Protein AF-A0A690I7R3-F1 (afdb_monomer)

Secondary structure (DSSP, 8-state):
-HHHHHHHHHHHHHHHHHHHHHHHHHHHHHHHHHHHHHHHHHHHHHHHHHHHHHHHHHHHHHHHHHHHHHHHHHHHHHHHHHHHHHHHHTGGGGHHHHHHHHHHHHHHHHHHHHHHHHHHHHHHHHHHHHHHHHHHHHHHHHHHHHHHHHHHHHHHHHHHHHHHHHHHHHHHHHHHHHH-

Nearest PDB structures (foldseek):
  8c5v-assembly1_I  TM=6.081E-01  e=3.638E-07  Escherichia coli
  8i4v-assembly1_A  TM=4.602E-01  e=5.564E-02  Saccharomyces cerevisiae S288C
  5xg2-assembly1_A  TM=4.060E-01  e=5.564E-02  Pyrococcus yayanosii CH1
  6r1j-assembly1_D-2  TM=4.525E-01  e=1.664E-01  Aeromonas hydrophila J-1
  7a0g-assembly1_FFF  TM=4.182E-01  e=9.621E-02  Serratia marcescens

InterPro domains:
  IPR004089 Methyl-accepting chemotaxis protein (MCP) signalling domain [PF00015] (44-179)
  IPR004089 Methyl-accepting chemotaxis protein (MCP) signalling domain [PS50111] (1-180)
  IPR004089 Methyl-accepting chemotaxis protein (MCP) signalling domain [SM00283] (1-180)
  IPR004090 Chemotaxis methyl-accepting receptor [PR00260] (1-20)
  IPR004090 Chemotaxis methyl-accepting receptor [PR00260] (68-95)
  IPR004090 Chemotaxis methyl-accepting receptor [PR00260] (97-126)

Radius of gyration: 38.63 Å; Cα contacts (8 Å, |Δi|>4): 115; chains: 1; bounding box: 80×17×112 Å

Mean predicted aligned error: 5.82 Å

Sequence (180 aa):
DFANALANESGKLQTAVQSLTTSSNSQAQSLEETAAALEEITSSMQNVSVKTSDVITQSEEIKNVTGIIGDIADQINLLALNAAIEAARAGEHGRGFAVVADEVRKLAERTQKSLSEIEANTNLLVQSINDMAESIKEQTAGITQINDSVAQIDQTTKDNVEIANESAIISSTVSDIANN

Foldseek 3Di:
DVLVVLLVVLVVLLVVLVVLLVVLVVVLVVLVVVVVVLVVVLVVLVVLLVVLVVLLVVLVVLVVVLVVVLVVLVVQLVVLVVQLVVLVVVPPVSVVSNVVSVVSNVVSVVSNVVSVVSNVVSVVSNVVSVVVNVVSVVVNVVSVVVVVVSVVSNVVSVVSNVVSVVSNVVSVVSNVVSVD

Solvent-accessible surface area (backbone atoms only — not comparable to full-atom values): 8966 Å² total; per-residue (Å²): 110,69,41,63,51,44,34,48,53,21,52,51,49,40,52,52,28,54,51,49,40,52,53,33,54,54,48,53,53,54,48,53,56,48,52,54,51,49,52,52,50,52,54,49,51,52,52,50,54,50,50,47,53,50,53,47,54,53,45,52,51,49,52,53,53,47,48,54,52,42,55,50,28,52,51,47,30,52,51,18,51,53,43,30,52,51,14,60,72,50,44,84,81,14,52,70,51,30,55,53,18,52,52,48,26,53,50,21,55,51,50,46,54,54,43,53,54,49,52,53,52,48,53,53,50,51,51,54,43,52,56,46,52,52,51,50,52,52,50,52,53,51,51,51,55,50,51,55,50,50,54,53,49,52,52,52,36,52,52,49,43,51,54,25,55,53,50,39,53,52,23,51,53,47,30,53,61,35,75,106

pLDDT: mean 95.04, std 2.48, range [79.81, 98.06]

Structure (mmCIF, N/CA/C/O backbone):
data_AF-A0A690I7R3-F1
#
_entry.id   AF-A0A690I7R3-F1
#
loop_
_atom_site.group_PDB
_atom_site.id
_atom_site.type_symbol
_atom_site.label_atom_id
_atom_site.label_alt_id
_atom_site.label_comp_id
_atom_site.label_asym_id
_atom_site.label_entity_id
_atom_site.label_seq_id
_atom_site.pdbx_PDB_ins_code
_atom_site.Cartn_x
_atom_site.Cartn_y
_atom_site.Cartn_z
_atom_site.occupancy
_atom_site.B_iso_or_equiv
_atom_site.auth_seq_id
_atom_site.auth_comp_id
_atom_site.auth_asym_id
_atom_site.auth_atom_id
_atom_site.pdbx_PDB_model_num
ATOM 1 N N . ASP A 1 1 ? -28.768 -3.393 64.088 1.00 81.25 1 ASP A N 1
ATOM 2 C CA . ASP A 1 1 ? -27.622 -3.973 63.354 1.00 81.25 1 ASP A CA 1
ATOM 3 C C . ASP A 1 1 ? -27.921 -4.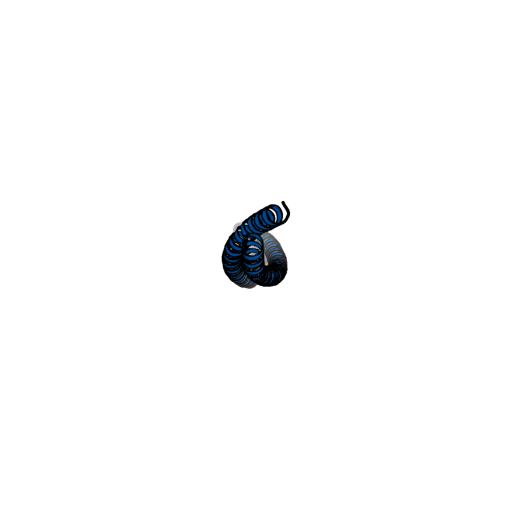296 61.898 1.00 81.25 1 ASP A C 1
ATOM 5 O O . ASP A 1 1 ? -27.255 -3.728 61.045 1.00 81.25 1 ASP A O 1
ATOM 9 N N . PHE A 1 2 ? -28.929 -5.117 61.582 1.00 88.94 2 PHE A N 1
ATOM 10 C CA . PHE A 1 2 ? -29.217 -5.511 60.190 1.00 88.94 2 PHE A CA 1
ATOM 11 C C . PHE A 1 2 ? -29.586 -4.339 59.257 1.00 88.94 2 PHE A C 1
ATOM 13 O O . PHE A 1 2 ? -29.015 -4.218 58.180 1.00 88.94 2 PHE A O 1
ATOM 20 N N . ALA A 1 3 ? -30.470 -3.436 59.698 1.00 89.31 3 ALA A N 1
ATOM 21 C CA . ALA A 1 3 ? -30.872 -2.243 58.944 1.00 89.31 3 ALA A CA 1
ATOM 22 C C . ALA A 1 3 ? -29.676 -1.337 58.577 1.00 89.31 3 ALA A C 1
ATOM 24 O O . ALA A 1 3 ? -29.452 -1.034 57.410 1.00 89.31 3 ALA A O 1
ATOM 25 N N . ASN A 1 4 ? -28.821 -1.008 59.552 1.00 89.62 4 ASN A N 1
ATOM 26 C CA . ASN A 1 4 ? -27.606 -0.221 59.308 1.00 89.62 4 ASN A CA 1
ATOM 27 C C . ASN A 1 4 ? -26.625 -0.915 58.348 1.00 89.62 4 ASN A C 1
ATOM 29 O O . ASN A 1 4 ? -25.971 -0.244 57.554 1.00 89.62 4 ASN A O 1
ATOM 33 N N . ALA A 1 5 ? -26.503 -2.246 58.413 1.00 91.94 5 ALA A N 1
ATOM 34 C CA . ALA A 1 5 ? -25.671 -2.995 57.472 1.00 91.94 5 ALA A CA 1
ATOM 35 C C . ALA A 1 5 ? -26.233 -2.916 56.043 1.00 91.94 5 ALA A C 1
ATOM 37 O O . ALA A 1 5 ? -25.476 -2.683 55.105 1.00 91.94 5 ALA A O 1
ATOM 38 N N . LEU A 1 6 ? -27.554 -3.036 55.891 1.00 92.31 6 LEU A N 1
ATOM 39 C CA . LEU A 1 6 ? -28.237 -2.964 54.601 1.00 92.31 6 LEU A CA 1
ATOM 40 C C . LEU A 1 6 ? -28.111 -1.573 53.955 1.00 92.31 6 LEU A C 1
ATOM 42 O O . LEU A 1 6 ? -27.761 -1.489 52.782 1.00 92.31 6 LEU A O 1
ATOM 46 N N . ALA A 1 7 ? -28.296 -0.500 54.734 1.00 90.31 7 ALA A N 1
ATOM 47 C CA . ALA A 1 7 ? -28.093 0.880 54.280 1.00 90.31 7 ALA A CA 1
ATOM 48 C C . ALA A 1 7 ? -26.632 1.168 53.874 1.00 90.31 7 ALA A C 1
ATOM 50 O O . ALA A 1 7 ? -26.362 1.933 52.947 1.00 90.31 7 ALA A O 1
ATOM 51 N N . ASN A 1 8 ? -25.661 0.552 54.558 1.00 92.81 8 ASN A N 1
ATOM 52 C CA . ASN A 1 8 ? -24.249 0.685 54.202 1.00 92.81 8 ASN A CA 1
ATOM 53 C C . ASN A 1 8 ? -23.933 -0.040 52.880 1.00 92.81 8 ASN A C 1
ATOM 55 O O . ASN A 1 8 ? -23.298 0.534 51.997 1.00 92.81 8 ASN A O 1
ATOM 59 N N . GLU A 1 9 ? -24.410 -1.277 52.706 1.00 93.88 9 GLU A N 1
ATOM 60 C CA . GLU A 1 9 ? -24.215 -2.025 51.457 1.00 93.88 9 GLU A CA 1
ATOM 61 C C . GLU A 1 9 ? -24.939 -1.380 50.262 1.00 93.88 9 GLU A C 1
ATOM 63 O O . GLU A 1 9 ? -24.364 -1.318 49.174 1.00 93.88 9 GLU A O 1
ATOM 68 N N . SER A 1 10 ? -26.137 -0.808 50.447 1.00 93.62 10 SER A N 1
ATOM 69 C CA . SER A 1 10 ? -26.797 -0.026 49.390 1.00 93.62 10 SER A CA 1
ATOM 70 C C . SER A 1 10 ? -25.990 1.225 49.027 1.00 93.62 10 SER A C 1
ATOM 72 O O . SER A 1 10 ? -25.758 1.486 47.846 1.00 93.62 10 SER A O 1
ATOM 74 N N . GLY A 1 11 ? -25.453 1.956 50.010 1.00 93.56 11 GLY A N 1
ATOM 75 C CA . GLY A 1 11 ? -24.570 3.102 49.760 1.00 93.56 11 GLY A CA 1
ATOM 76 C C . GLY A 1 11 ? -23.309 2.738 48.958 1.00 93.56 11 GLY A C 1
ATOM 77 O O . GLY A 1 11 ? -22.933 3.447 48.017 1.00 93.56 11 GLY A O 1
ATOM 78 N N . LYS A 1 12 ? -22.683 1.592 49.263 1.00 94.75 12 LYS A N 1
ATOM 79 C CA . LYS A 1 12 ? -21.559 1.059 48.472 1.00 94.75 12 LYS A CA 1
ATOM 80 C C . LYS A 1 12 ? -21.982 0.711 47.046 1.00 94.75 12 LYS A C 1
ATOM 82 O O . LYS A 1 12 ? -21.285 1.094 46.107 1.00 94.75 12 LYS A O 1
ATOM 87 N N . LEU A 1 13 ? -23.124 0.040 46.874 1.00 94.94 13 LEU A N 1
ATOM 88 C CA . LEU A 1 13 ? -23.665 -0.291 45.554 1.00 94.94 13 LEU A CA 1
ATOM 89 C C . LEU A 1 13 ? -23.964 0.973 44.739 1.00 94.94 13 LEU A C 1
ATOM 91 O O . LEU A 1 13 ? -23.612 1.036 43.568 1.00 94.94 13 LEU A O 1
ATOM 95 N N . GLN A 1 14 ? -24.538 2.007 45.356 1.00 93.81 14 GLN A N 1
ATOM 96 C CA . GLN A 1 14 ? -24.844 3.274 44.688 1.00 93.81 14 GLN A CA 1
ATOM 97 C C . GLN A 1 14 ? -23.569 3.983 44.211 1.00 93.81 14 GLN A C 1
ATOM 99 O O . GLN A 1 14 ? -23.524 4.503 43.098 1.00 93.81 14 GLN A O 1
ATOM 104 N N . THR A 1 15 ? -22.501 3.925 45.013 1.00 95.25 15 THR A N 1
ATOM 105 C CA . THR A 1 15 ? -21.178 4.430 44.618 1.00 95.25 15 THR A CA 1
ATOM 106 C C . THR A 1 15 ? -20.610 3.639 43.436 1.00 95.25 15 THR A C 1
ATOM 108 O O . THR A 1 15 ? -20.164 4.235 42.458 1.00 95.25 15 THR A O 1
ATOM 111 N N . ALA A 1 16 ? -20.662 2.303 43.492 1.00 95.44 16 ALA A N 1
ATOM 112 C CA . ALA A 1 16 ? -20.172 1.433 42.422 1.00 95.44 16 ALA A CA 1
ATOM 113 C C . ALA A 1 16 ? -20.934 1.649 41.104 1.00 95.44 16 ALA A C 1
ATOM 115 O O . ALA A 1 16 ? -20.322 1.729 40.041 1.00 95.44 16 ALA A O 1
ATOM 116 N N . VAL A 1 17 ? -22.255 1.815 41.182 1.00 96.38 17 VAL A N 1
ATOM 117 C CA . VAL A 1 17 ? -23.123 2.142 40.047 1.00 96.38 17 VAL A CA 1
ATOM 118 C C . VAL A 1 17 ? -22.767 3.501 39.449 1.00 96.38 17 VAL A C 1
ATOM 120 O O . VAL A 1 17 ? -22.592 3.602 38.239 1.00 96.38 17 VAL A O 1
ATOM 123 N N . GLN A 1 18 ? -22.572 4.532 40.275 1.00 94.75 18 GLN A N 1
ATOM 124 C CA . GLN A 1 18 ? -22.162 5.852 39.792 1.00 94.75 18 GLN A CA 1
ATOM 125 C C . GLN A 1 18 ? -20.809 5.800 39.066 1.00 94.75 18 GLN A C 1
ATOM 127 O O . GLN A 1 18 ? -20.629 6.448 38.029 1.00 94.75 18 GLN A O 1
ATOM 132 N N . SER A 1 19 ? -19.857 5.019 39.589 1.00 96.12 19 SER A N 1
ATOM 133 C CA . SER A 1 19 ? -18.581 4.767 38.917 1.00 96.12 19 SER A CA 1
ATOM 134 C C . SER A 1 19 ? -18.779 4.043 37.585 1.00 96.12 19 SER A C 1
ATOM 136 O O . SER A 1 19 ? -18.228 4.495 36.586 1.00 96.12 19 SER A O 1
ATOM 138 N N . LEU A 1 20 ? -19.605 2.991 37.538 1.00 96.12 20 LEU A N 1
ATOM 139 C CA . LEU A 1 20 ? -19.895 2.243 36.310 1.00 96.12 20 LEU A CA 1
ATOM 140 C C . LEU A 1 20 ? -20.542 3.124 35.234 1.00 96.12 20 LEU A C 1
ATOM 142 O O . LEU A 1 20 ? -20.100 3.091 34.087 1.00 96.12 20 LEU A O 1
ATOM 146 N N . THR A 1 21 ? -21.529 3.952 35.588 1.00 95.00 21 THR A N 1
ATOM 147 C CA . THR A 1 21 ? -22.163 4.900 34.657 1.00 95.00 21 THR A CA 1
ATOM 148 C C . THR A 1 21 ? -21.153 5.913 34.128 1.00 95.00 21 THR A C 1
ATOM 150 O O . THR A 1 21 ? -21.104 6.173 32.928 1.00 95.00 21 THR A O 1
ATOM 153 N N . THR A 1 22 ? -20.304 6.460 35.004 1.00 96.25 22 THR A N 1
ATOM 154 C CA . THR A 1 22 ? -19.265 7.419 34.598 1.00 96.25 22 THR A CA 1
ATOM 155 C C . THR A 1 22 ? -18.268 6.770 33.637 1.00 96.25 22 THR A C 1
ATOM 157 O O . THR A 1 22 ? -17.997 7.322 32.575 1.00 96.25 22 THR A O 1
ATOM 160 N N . SER A 1 23 ? -17.771 5.573 33.966 1.00 96.38 23 SER A N 1
ATOM 161 C CA . SER A 1 23 ? -16.855 4.818 33.107 1.00 96.38 23 SER A CA 1
ATOM 162 C C . SER A 1 23 ? -17.488 4.425 31.773 1.00 96.38 23 SER A C 1
ATOM 164 O O . SER A 1 23 ? -16.825 4.541 30.748 1.00 96.38 23 SER A O 1
ATOM 166 N N . SER A 1 24 ? -18.759 4.018 31.764 1.00 96.56 24 SER A N 1
ATOM 167 C CA . SER A 1 24 ? -19.479 3.650 30.537 1.00 96.56 24 SER A CA 1
ATOM 168 C C . SER A 1 24 ? -19.685 4.859 29.623 1.00 96.56 24 SER A C 1
ATOM 170 O O . SER A 1 24 ? -19.461 4.762 28.423 1.00 96.56 24 SER A O 1
ATOM 172 N N . ASN A 1 25 ? -20.009 6.029 30.181 1.00 94.31 25 ASN A N 1
ATOM 173 C CA . ASN A 1 25 ? -20.112 7.266 29.402 1.00 94.31 25 ASN A CA 1
ATOM 174 C C . ASN A 1 25 ? -18.762 7.683 28.799 1.00 94.31 25 ASN A C 1
ATOM 176 O O . ASN A 1 25 ? -18.700 8.062 27.632 1.00 94.31 25 ASN A O 1
ATOM 180 N N . SER A 1 26 ? -17.668 7.584 29.563 1.00 96.31 26 SER A N 1
ATOM 181 C CA . SER A 1 26 ? -16.324 7.829 29.022 1.00 96.31 26 SER A CA 1
ATOM 182 C C . SER A 1 26 ? -15.943 6.813 27.943 1.00 96.31 26 SER A C 1
ATOM 184 O O . SER A 1 26 ? -15.334 7.184 26.944 1.00 96.31 26 SER A O 1
ATOM 186 N N . GLN A 1 27 ? -16.326 5.545 28.112 1.00 96.00 27 GLN A N 1
ATOM 187 C CA . GLN A 1 27 ? -16.102 4.504 27.111 1.00 96.00 27 GLN A CA 1
ATOM 188 C C . GLN A 1 27 ? -16.861 4.795 25.812 1.00 96.00 27 GLN A C 1
ATOM 190 O O . GLN A 1 27 ? -16.267 4.681 24.744 1.00 96.00 27 GLN A O 1
ATOM 195 N N . ALA A 1 28 ? -18.125 5.224 25.894 1.00 95.19 28 ALA A N 1
ATOM 196 C CA . ALA A 1 28 ? -18.917 5.619 24.729 1.00 95.19 28 ALA A CA 1
ATOM 197 C C . ALA A 1 28 ? -18.233 6.743 23.934 1.00 95.19 28 ALA A C 1
ATOM 199 O O . ALA A 1 28 ? -18.092 6.638 22.719 1.00 95.19 28 ALA A O 1
ATOM 200 N N . GLN A 1 29 ? -17.707 7.762 24.623 1.00 95.88 29 GLN A N 1
ATOM 201 C CA . GLN A 1 29 ? -16.946 8.832 23.973 1.00 95.88 29 GLN A CA 1
ATOM 202 C C . GLN A 1 29 ? -15.697 8.293 23.249 1.00 95.88 29 GLN A C 1
ATOM 204 O O . GLN A 1 29 ? -15.444 8.644 22.099 1.00 95.88 29 GLN A O 1
ATOM 209 N N . SER A 1 30 ? -14.920 7.412 23.889 1.00 96.44 30 SER A N 1
ATOM 210 C CA . SER A 1 30 ? -13.742 6.808 23.248 1.00 96.44 30 SER A CA 1
ATOM 211 C C . SER A 1 30 ? -14.100 5.941 22.035 1.00 96.44 30 SER A C 1
ATOM 213 O O . SER A 1 30 ? -13.308 5.852 21.094 1.00 96.44 30 SER A O 1
ATOM 215 N N . LEU A 1 31 ? -15.275 5.304 22.027 1.00 96.25 31 LEU A N 1
ATOM 216 C CA . LEU A 1 31 ? -15.760 4.545 20.872 1.00 96.25 31 LEU A CA 1
ATOM 217 C C . LEU A 1 31 ? -16.123 5.457 19.701 1.00 96.25 31 LEU A C 1
ATOM 219 O O . LEU A 1 31 ? -15.754 5.136 18.575 1.00 96.25 31 LEU A O 1
ATOM 223 N N . GLU A 1 32 ? -16.772 6.598 19.949 1.00 93.69 32 GLU A N 1
ATOM 224 C CA . GLU A 1 32 ? -17.053 7.596 18.907 1.00 93.69 32 GLU A CA 1
ATOM 225 C C . GLU A 1 32 ? -15.758 8.122 18.269 1.00 93.69 32 GLU A C 1
ATOM 227 O O . GLU A 1 32 ? -15.638 8.168 17.043 1.00 93.69 32 GLU A O 1
ATOM 232 N N . GLU A 1 33 ? -14.752 8.443 19.089 1.00 95.88 33 GLU A N 1
ATOM 233 C CA . GLU A 1 33 ? -13.428 8.863 18.613 1.00 95.88 33 GLU A CA 1
ATOM 234 C C . GLU A 1 33 ? -12.743 7.759 17.787 1.00 95.88 33 GLU A C 1
ATOM 236 O O . GLU A 1 33 ? -12.158 8.026 16.735 1.00 95.88 33 GLU A O 1
ATOM 241 N N . THR A 1 34 ? -12.855 6.502 18.228 1.00 95.25 34 THR A N 1
ATOM 242 C CA . THR A 1 34 ? -12.299 5.346 17.510 1.00 95.25 34 THR A CA 1
ATOM 243 C C . THR A 1 34 ? -12.998 5.133 16.167 1.00 95.25 34 THR A C 1
ATOM 245 O O . THR A 1 34 ? -12.327 4.897 15.164 1.00 95.25 34 THR A O 1
ATOM 248 N N . ALA A 1 35 ? -14.327 5.244 16.119 1.00 92.44 35 ALA A N 1
ATOM 249 C CA . ALA A 1 35 ? -15.100 5.104 14.889 1.00 92.44 35 ALA A CA 1
ATOM 250 C C . ALA A 1 35 ? -14.705 6.168 13.852 1.00 92.44 35 ALA A C 1
ATOM 252 O O . ALA A 1 35 ? -14.428 5.828 12.702 1.00 92.44 35 ALA A O 1
ATOM 253 N N . ALA A 1 36 ? -14.571 7.430 14.273 1.00 94.56 36 ALA A N 1
ATOM 254 C CA . ALA A 1 36 ? -14.117 8.512 13.400 1.00 94.56 36 ALA A CA 1
ATOM 255 C C . ALA A 1 36 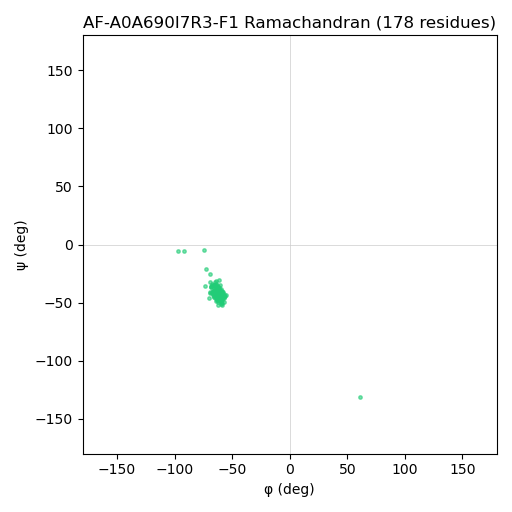? -12.705 8.256 12.840 1.00 94.56 36 ALA A C 1
ATOM 257 O O . ALA A 1 36 ? -12.461 8.432 11.645 1.00 94.56 36 ALA A O 1
ATOM 258 N N . ALA A 1 37 ? -11.780 7.777 13.680 1.00 95.81 37 ALA A N 1
ATOM 259 C CA . ALA A 1 37 ? -10.434 7.418 13.236 1.00 95.81 37 ALA A CA 1
ATOM 260 C C . ALA A 1 37 ? -10.447 6.261 12.217 1.00 95.81 37 ALA A C 1
ATOM 262 O O . ALA A 1 37 ? -9.680 6.274 11.254 1.00 95.81 37 ALA A O 1
ATOM 263 N N . LEU A 1 38 ? -11.325 5.268 12.386 1.00 95.19 38 LEU A N 1
ATOM 264 C CA . LEU A 1 38 ? -11.454 4.152 11.442 1.00 95.19 38 LEU A CA 1
ATOM 265 C C . LEU A 1 38 ? -12.016 4.588 10.088 1.00 95.19 38 LEU A C 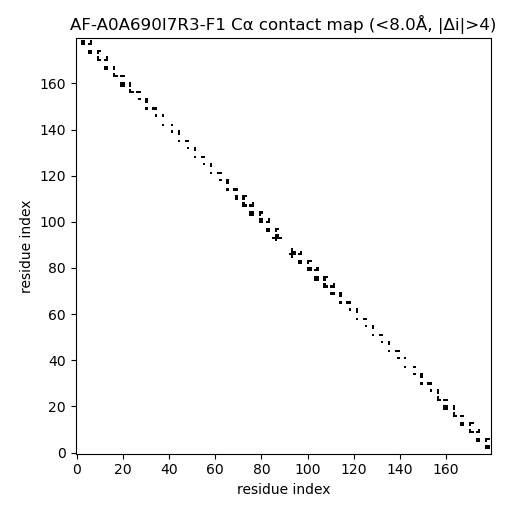1
ATOM 267 O O . LEU A 1 38 ? -11.563 4.082 9.057 1.00 95.19 38 LEU A O 1
ATOM 271 N N . GLU A 1 39 ? -12.956 5.532 10.059 1.00 93.00 39 GLU A N 1
ATOM 272 C CA . GLU A 1 39 ? -13.446 6.119 8.806 1.00 93.00 39 GLU A CA 1
ATOM 273 C C . GLU A 1 39 ? -12.321 6.840 8.049 1.00 93.00 39 GLU A C 1
ATOM 275 O O . GLU A 1 39 ? -12.150 6.638 6.841 1.00 93.00 39 GLU A O 1
ATOM 280 N N . GLU A 1 40 ? -11.495 7.618 8.757 1.00 96.19 40 GLU A N 1
ATOM 281 C CA . GLU A 1 40 ? -10.340 8.300 8.166 1.00 96.19 40 GLU A CA 1
ATOM 282 C C . GLU A 1 40 ? -9.316 7.300 7.609 1.00 96.19 40 GLU A C 1
ATOM 284 O O . GLU A 1 40 ? -8.863 7.437 6.467 1.00 96.19 40 GLU A O 1
ATOM 289 N N . ILE A 1 41 ? -8.993 6.249 8.370 1.00 95.44 41 ILE A N 1
ATOM 290 C CA . ILE A 1 41 ? -8.076 5.195 7.922 1.00 95.44 41 ILE A CA 1
ATOM 291 C C . ILE A 1 41 ? -8.644 4.477 6.693 1.00 95.44 41 ILE A C 1
ATOM 293 O O . ILE A 1 41 ? -7.906 4.245 5.737 1.00 95.44 41 ILE A O 1
ATOM 297 N N . THR A 1 42 ? -9.941 4.166 6.674 1.00 93.25 42 THR A N 1
ATOM 298 C CA . THR A 1 42 ? -10.597 3.513 5.529 1.00 93.25 42 THR A CA 1
ATOM 299 C C . THR A 1 42 ? -10.467 4.362 4.264 1.00 93.25 42 THR A C 1
ATOM 301 O O . THR A 1 42 ? -10.055 3.865 3.213 1.00 93.25 42 THR A O 1
ATOM 304 N N . SER A 1 43 ? -10.740 5.664 4.372 1.00 95.31 43 SER A N 1
ATOM 305 C CA . SER A 1 43 ? -10.568 6.619 3.272 1.00 95.31 43 SER A CA 1
ATOM 306 C C . SER A 1 43 ? -9.108 6.712 2.814 1.00 95.31 43 SER A C 1
ATOM 308 O O . SER A 1 43 ? -8.811 6.718 1.615 1.00 95.31 43 SER A O 1
ATOM 310 N N . SER A 1 44 ? -8.165 6.731 3.758 1.00 96.19 44 SER A N 1
ATOM 311 C CA . SER A 1 44 ? -6.732 6.722 3.461 1.00 96.19 44 SER A CA 1
ATOM 312 C C . SER A 1 44 ? -6.324 5.458 2.698 1.00 96.19 44 SER A C 1
ATOM 314 O O . SER A 1 44 ? -5.681 5.557 1.653 1.00 96.19 44 SER A O 1
ATOM 316 N N . MET A 1 45 ? -6.777 4.278 3.130 1.00 95.06 45 MET A N 1
ATOM 317 C CA . MET A 1 45 ? -6.490 3.003 2.460 1.00 95.06 45 MET A CA 1
ATOM 318 C C . MET A 1 45 ? -7.036 2.954 1.036 1.00 95.06 45 MET A C 1
ATOM 320 O O . MET A 1 45 ? -6.333 2.519 0.123 1.00 95.06 45 MET A O 1
ATOM 324 N N . GLN A 1 46 ? -8.246 3.470 0.811 1.00 92.69 46 GLN A N 1
ATOM 325 C CA . GLN A 1 46 ? -8.801 3.586 -0.535 1.00 92.69 46 GLN A CA 1
ATOM 326 C C . GLN A 1 46 ? -7.939 4.496 -1.424 1.00 92.69 46 GLN A C 1
ATOM 328 O O . GLN A 1 46 ? -7.652 4.150 -2.571 1.00 92.69 46 GLN A O 1
ATOM 333 N N . ASN A 1 47 ? -7.478 5.635 -0.900 1.00 95.81 47 ASN A N 1
ATOM 334 C CA . ASN A 1 47 ? -6.592 6.537 -1.637 1.00 95.81 47 ASN A CA 1
ATOM 335 C C . ASN A 1 47 ? -5.245 5.888 -1.973 1.00 95.81 47 ASN A C 1
ATOM 337 O O . ASN A 1 47 ? -4.751 6.049 -3.090 1.00 95.81 47 ASN A O 1
ATOM 341 N N . VAL A 1 48 ? -4.649 5.148 -1.032 1.00 95.25 48 VAL A N 1
ATOM 342 C CA . VAL A 1 48 ? -3.411 4.404 -1.298 1.00 95.25 48 VAL A CA 1
ATOM 343 C C . VAL A 1 48 ? -3.665 3.351 -2.375 1.00 95.25 48 VAL A C 1
ATOM 345 O O . VAL A 1 48 ? -2.899 3.291 -3.328 1.00 95.25 48 VAL A O 1
ATOM 348 N N . SER A 1 49 ? -4.772 2.605 -2.308 1.00 94.69 49 SER A N 1
ATOM 349 C CA . SER A 1 49 ? -5.131 1.609 -3.327 1.00 94.69 49 SER A CA 1
ATOM 350 C C . SER A 1 49 ? -5.231 2.206 -4.734 1.00 94.69 49 SER A C 1
ATOM 352 O O . SER A 1 49 ? -4.756 1.592 -5.689 1.00 94.69 49 SER A O 1
ATOM 354 N N . VAL A 1 50 ? -5.836 3.391 -4.877 1.00 95.50 50 VAL A N 1
ATOM 355 C CA . VAL A 1 50 ? -5.915 4.092 -6.169 1.00 95.50 50 VAL A CA 1
ATOM 356 C C . VAL A 1 50 ? -4.517 4.475 -6.651 1.00 95.50 50 VAL A C 1
ATOM 358 O O . VAL A 1 50 ? -4.147 4.142 -7.774 1.00 95.50 50 VAL A O 1
ATOM 361 N N . LYS A 1 51 ? -3.696 5.081 -5.786 1.00 95.50 51 LYS A N 1
ATOM 362 C CA . LYS A 1 51 ? -2.321 5.460 -6.140 1.00 95.50 51 LYS A CA 1
ATOM 363 C C . LYS A 1 51 ? -1.463 4.261 -6.533 1.00 95.50 51 LYS A C 1
ATOM 365 O O . LYS A 1 51 ? -0.686 4.354 -7.473 1.00 95.50 51 LYS A O 1
ATOM 370 N N . THR A 1 52 ? -1.607 3.134 -5.846 1.00 94.94 52 THR A N 1
ATOM 371 C CA . THR A 1 52 ? -0.946 1.871 -6.193 1.00 94.94 52 THR A CA 1
ATOM 372 C C . THR A 1 52 ? -1.298 1.460 -7.627 1.00 94.94 52 THR A C 1
ATOM 374 O O . THR A 1 52 ? -0.399 1.156 -8.407 1.00 94.94 52 THR A O 1
ATOM 377 N N . SER A 1 53 ? -2.574 1.543 -8.017 1.00 93.44 53 SER A N 1
ATOM 378 C CA . SER A 1 53 ? -3.016 1.277 -9.395 1.00 93.44 53 SER A CA 1
ATOM 379 C C . SER A 1 53 ? -2.440 2.270 -10.415 1.00 93.44 53 SER A C 1
ATOM 381 O O . SER A 1 53 ? -2.040 1.870 -11.513 1.00 93.44 53 SER A O 1
ATOM 383 N N . ASP A 1 54 ? -2.365 3.554 -10.064 1.00 95.94 54 ASP A N 1
ATOM 384 C CA . ASP A 1 54 ? -1.787 4.583 -10.937 1.00 95.94 54 ASP A CA 1
ATOM 385 C C . ASP A 1 54 ? -0.301 4.307 -11.208 1.00 95.94 54 ASP A C 1
ATOM 387 O O . ASP A 1 54 ? 0.150 4.385 -12.351 1.00 95.94 54 ASP A O 1
ATOM 391 N N . VAL A 1 55 ? 0.464 3.913 -10.182 1.00 95.38 55 VAL A N 1
ATOM 392 C CA . VAL A 1 55 ? 1.895 3.610 -10.343 1.00 95.38 55 VAL A CA 1
ATOM 393 C C . VAL A 1 55 ? 2.114 2.336 -11.171 1.00 95.38 55 VAL A C 1
ATOM 395 O O . VAL A 1 55 ? 3.086 2.280 -11.926 1.00 95.38 55 VAL A O 1
ATOM 398 N N . ILE A 1 56 ? 1.219 1.339 -11.110 1.00 93.56 56 ILE A N 1
ATOM 399 C CA . ILE A 1 56 ? 1.264 0.181 -12.028 1.00 93.56 56 ILE A CA 1
ATOM 400 C C . ILE A 1 56 ? 1.138 0.662 -13.475 1.00 93.56 56 ILE A C 1
ATOM 402 O O . ILE A 1 56 ? 2.001 0.359 -14.297 1.00 93.56 56 ILE A O 1
ATOM 406 N N . THR A 1 57 ? 0.120 1.476 -13.760 1.00 95.25 57 THR A N 1
ATOM 407 C CA . THR A 1 57 ? -0.120 2.026 -15.104 1.00 95.25 57 THR A CA 1
ATOM 408 C C . THR A 1 57 ? 1.087 2.833 -15.591 1.00 95.25 57 THR A C 1
ATOM 410 O O . THR A 1 57 ? 1.583 2.633 -16.697 1.00 95.25 57 THR A O 1
ATOM 413 N N . GLN A 1 58 ? 1.639 3.691 -14.732 1.00 96.06 58 GLN A N 1
ATOM 414 C CA . GLN A 1 58 ? 2.815 4.495 -15.058 1.00 96.06 58 GLN A CA 1
ATOM 415 C C . GLN A 1 58 ? 4.072 3.637 -15.288 1.00 96.06 58 GLN A C 1
ATOM 417 O O . GLN A 1 58 ? 4.922 3.971 -16.114 1.00 96.06 58 GLN A O 1
ATOM 422 N N . SER A 1 59 ? 4.194 2.506 -14.592 1.00 96.00 59 SER A N 1
ATOM 423 C CA . SER A 1 59 ? 5.290 1.553 -14.799 1.00 96.00 59 SER A CA 1
ATOM 424 C C . SER A 1 59 ? 5.188 0.855 -16.159 1.00 96.00 59 SER A C 1
ATOM 426 O O . SER A 1 59 ? 6.209 0.640 -16.817 1.00 96.00 59 SER A O 1
ATOM 428 N N . GLU A 1 60 ? 3.973 0.548 -16.619 1.00 94.56 60 GLU A N 1
ATOM 429 C CA . GLU A 1 60 ? 3.732 0.024 -17.969 1.00 94.56 60 GLU A CA 1
ATOM 430 C C . GLU A 1 60 ? 4.079 1.055 -19.051 1.00 94.56 60 GLU A C 1
ATOM 432 O O . GLU A 1 60 ? 4.720 0.713 -20.047 1.00 94.56 60 GLU A O 1
ATOM 437 N N . GLU A 1 61 ? 3.739 2.329 -18.837 1.00 96.69 61 GLU A N 1
ATOM 438 C CA . GLU A 1 61 ? 4.132 3.414 -19.741 1.00 96.69 61 GLU A CA 1
ATOM 439 C C . GLU A 1 61 ? 5.655 3.555 -19.837 1.00 96.69 61 GLU A C 1
ATOM 441 O O . GLU A 1 61 ? 6.195 3.662 -20.942 1.00 96.69 61 GLU A O 1
ATOM 446 N N . ILE A 1 62 ? 6.366 3.490 -18.703 1.00 96.44 62 ILE A N 1
ATOM 447 C CA . ILE A 1 62 ? 7.836 3.493 -18.681 1.00 96.44 62 ILE A CA 1
ATOM 448 C C . ILE A 1 62 ? 8.375 2.331 -19.514 1.00 96.44 62 ILE A C 1
ATOM 450 O O . ILE A 1 62 ? 9.261 2.549 -20.339 1.00 96.44 62 ILE A O 1
ATOM 454 N N . LYS A 1 63 ? 7.820 1.124 -19.353 1.00 95.50 63 LYS A N 1
ATOM 455 C CA . LYS A 1 63 ? 8.235 -0.059 -20.118 1.00 95.50 63 LYS A CA 1
ATOM 456 C C . LYS A 1 63 ? 8.028 0.115 -21.626 1.00 95.50 63 LYS A C 1
ATOM 458 O O . LYS A 1 63 ? 8.867 -0.305 -22.419 1.00 95.50 63 LYS A O 1
ATOM 463 N N . ASN A 1 64 ? 6.933 0.750 -22.036 1.00 96.69 64 ASN A N 1
ATOM 464 C CA . ASN A 1 64 ? 6.689 1.050 -23.444 1.00 96.69 64 ASN A CA 1
ATOM 465 C C . ASN A 1 64 ? 7.716 2.057 -23.993 1.00 96.69 64 ASN A C 1
ATOM 467 O O . ASN A 1 64 ? 8.287 1.852 -25.064 1.00 96.69 64 ASN A O 1
ATOM 471 N N . VAL A 1 65 ? 8.002 3.123 -23.239 1.00 97.44 65 VAL A N 1
ATOM 472 C CA . VAL A 1 65 ? 9.001 4.130 -23.626 1.00 97.44 65 VAL A CA 1
ATOM 473 C C . VAL A 1 65 ? 10.398 3.518 -23.715 1.00 97.44 65 VAL A C 1
ATOM 475 O O . VAL A 1 65 ? 11.100 3.753 -24.697 1.00 97.44 65 VAL A O 1
ATOM 478 N N . THR A 1 66 ? 10.814 2.714 -22.734 1.00 96.75 66 THR A N 1
ATOM 479 C CA . THR A 1 66 ? 12.127 2.055 -22.768 1.00 96.75 66 THR A CA 1
ATOM 480 C C . THR A 1 66 ? 12.236 1.059 -23.917 1.00 96.75 66 THR A C 1
ATOM 482 O O . THR A 1 66 ? 13.299 0.989 -24.530 1.00 96.75 66 THR A O 1
ATOM 485 N N . GLY A 1 67 ? 11.145 0.369 -24.270 1.00 97.00 67 GLY A N 1
ATOM 486 C CA . GLY A 1 67 ? 11.064 -0.473 -25.466 1.00 97.00 67 GLY A CA 1
ATOM 487 C C . GLY A 1 67 ? 11.338 0.309 -26.753 1.00 97.00 67 GLY A C 1
ATOM 488 O O . GLY A 1 67 ? 12.231 -0.052 -27.513 1.00 97.00 67 GLY A O 1
ATOM 489 N N . ILE A 1 68 ? 10.660 1.447 -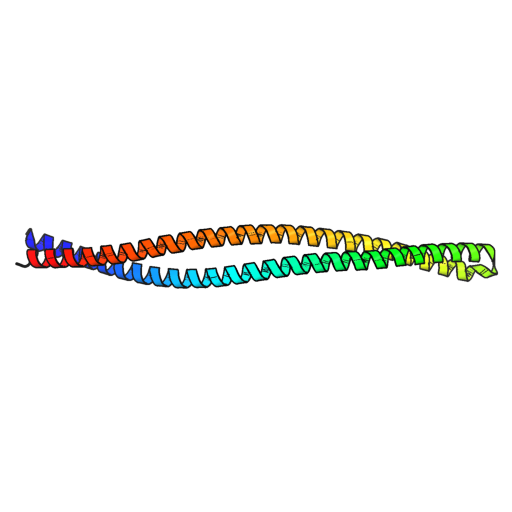26.945 1.00 98.00 68 ILE A N 1
ATOM 490 C CA . ILE A 1 68 ? 10.870 2.324 -28.111 1.00 98.00 68 ILE A CA 1
ATOM 491 C C . ILE A 1 68 ? 12.320 2.826 -28.181 1.00 98.00 68 ILE A C 1
ATOM 493 O O . ILE A 1 68 ? 12.922 2.853 -29.255 1.00 98.00 68 ILE A O 1
ATOM 497 N N . ILE A 1 69 ? 12.909 3.232 -27.050 1.00 97.81 69 ILE A N 1
ATOM 498 C CA . ILE A 1 69 ? 14.313 3.679 -27.022 1.00 97.81 69 ILE A CA 1
ATOM 499 C C . ILE A 1 69 ? 15.255 2.506 -27.339 1.00 97.81 69 ILE A C 1
ATOM 501 O O . ILE A 1 69 ? 16.269 2.713 -28.006 1.00 97.81 69 ILE A O 1
ATOM 505 N N . GLY A 1 70 ? 14.913 1.287 -26.913 1.00 97.88 70 GLY A N 1
ATOM 506 C CA . GLY A 1 70 ? 15.632 0.059 -27.256 1.00 97.88 70 GLY A CA 1
ATOM 507 C C . GLY A 1 70 ? 15.682 -0.167 -28.763 1.00 97.88 70 GLY A C 1
ATOM 508 O O . GLY A 1 70 ? 16.773 -0.260 -29.326 1.00 97.88 70 GLY A O 1
ATOM 509 N N . ASP A 1 71 ? 14.524 -0.116 -29.423 1.00 98.00 71 ASP A N 1
ATOM 510 C CA . ASP A 1 71 ? 14.416 -0.245 -30.880 1.00 98.00 71 ASP A CA 1
ATOM 511 C C . ASP A 1 71 ? 15.243 0.828 -31.612 1.00 98.00 71 ASP A C 1
ATOM 513 O O . ASP A 1 71 ? 15.923 0.547 -32.602 1.00 98.00 71 ASP A O 1
ATOM 517 N N . ILE A 1 72 ? 15.231 2.070 -31.112 1.00 97.94 72 ILE A N 1
ATOM 518 C CA . ILE A 1 72 ? 16.046 3.166 -31.659 1.00 97.94 72 ILE A CA 1
ATOM 519 C C . ILE A 1 72 ? 17.540 2.876 -31.474 1.00 97.94 72 ILE A C 1
ATOM 521 O O . ILE A 1 72 ? 18.325 3.080 -32.401 1.00 97.94 72 ILE A O 1
ATOM 525 N N . ALA A 1 73 ? 17.956 2.403 -30.298 1.00 98.00 73 ALA A N 1
ATOM 526 C CA . ALA A 1 73 ? 19.350 2.069 -30.032 1.00 98.00 73 ALA A CA 1
ATOM 527 C C . ALA A 1 73 ? 19.834 0.932 -30.947 1.00 98.00 73 ALA A C 1
ATOM 529 O O . ALA A 1 73 ? 20.941 1.015 -31.478 1.00 98.00 73 ALA A O 1
ATOM 530 N N . ASP A 1 74 ? 19.005 -0.082 -31.199 1.00 97.69 74 ASP A N 1
ATOM 531 C CA . ASP A 1 74 ? 19.294 -1.149 -32.163 1.00 97.69 74 ASP A CA 1
ATOM 532 C C . ASP A 1 74 ? 19.423 -0.625 -33.598 1.00 97.69 74 ASP A C 1
ATOM 534 O O . ASP A 1 74 ? 20.368 -0.977 -34.311 1.00 97.69 74 ASP A O 1
ATOM 538 N N . GLN A 1 75 ? 18.537 0.279 -34.023 1.00 98.06 75 GLN A N 1
ATOM 539 C CA . GLN A 1 75 ? 18.647 0.925 -35.334 1.00 98.06 75 GLN A CA 1
ATOM 540 C C . GLN A 1 75 ? 19.936 1.745 -35.463 1.00 98.06 75 GLN A C 1
ATOM 542 O O . GLN A 1 75 ? 20.621 1.652 -36.483 1.00 98.06 75 GLN A O 1
ATOM 547 N N . ILE A 1 76 ? 20.302 2.515 -34.434 1.00 97.62 76 ILE A N 1
ATOM 548 C CA . ILE A 1 76 ? 21.557 3.279 -34.403 1.00 97.62 76 ILE A CA 1
ATOM 549 C C . ILE A 1 76 ? 22.758 2.330 -34.481 1.00 97.62 76 ILE A C 1
ATOM 551 O O . ILE A 1 76 ? 23.694 2.598 -35.236 1.00 97.62 76 ILE A O 1
ATOM 555 N N . ASN A 1 77 ? 22.723 1.209 -33.758 1.00 96.50 77 ASN A N 1
ATOM 556 C CA . ASN A 1 77 ? 23.775 0.196 -33.785 1.00 96.50 77 ASN A CA 1
ATOM 557 C C . ASN A 1 77 ? 23.962 -0.393 -35.197 1.00 96.50 77 ASN A C 1
ATOM 559 O O . ASN A 1 77 ? 25.084 -0.471 -35.704 1.00 96.50 77 ASN A O 1
ATOM 563 N N . LEU A 1 78 ? 22.863 -0.734 -35.880 1.00 96.94 78 LEU A N 1
ATOM 564 C CA . LEU A 1 78 ? 22.890 -1.231 -37.260 1.00 96.94 78 LEU A CA 1
ATOM 565 C C . LEU A 1 78 ? 23.381 -0.175 -38.261 1.00 96.94 78 LEU A C 1
ATOM 567 O O . LEU A 1 78 ? 24.166 -0.486 -39.160 1.00 96.94 78 LEU A O 1
ATOM 571 N N . LEU A 1 79 ? 22.959 1.083 -38.109 1.00 97.06 79 LEU A N 1
ATOM 572 C CA . LEU A 1 79 ? 23.432 2.191 -38.944 1.00 97.06 79 LEU A CA 1
ATOM 573 C C . LEU A 1 79 ? 24.935 2.431 -38.764 1.00 97.06 79 LEU A C 1
ATOM 575 O O . LEU A 1 79 ? 25.649 2.615 -39.751 1.00 97.06 79 LEU A O 1
ATOM 579 N N . ALA A 1 80 ? 25.423 2.378 -37.524 1.00 97.25 80 ALA A N 1
ATOM 580 C CA . ALA A 1 80 ? 26.839 2.500 -37.204 1.00 97.25 80 ALA A CA 1
ATOM 581 C C . ALA A 1 80 ? 27.661 1.354 -37.809 1.00 97.25 80 ALA A C 1
ATOM 583 O O . ALA A 1 80 ? 28.721 1.593 -38.387 1.00 97.25 80 ALA A O 1
ATOM 584 N N . LEU A 1 81 ? 27.149 0.121 -37.760 1.00 95.12 81 LEU A N 1
ATOM 585 C CA . LEU A 1 81 ? 27.778 -1.030 -38.407 1.00 95.12 81 LEU A CA 1
ATOM 586 C C . LEU A 1 81 ? 27.892 -0.840 -39.928 1.00 95.12 81 LEU A C 1
ATOM 588 O O . LEU A 1 81 ? 28.968 -1.035 -40.493 1.00 95.12 81 LEU A O 1
ATOM 592 N N . ASN A 1 82 ? 26.816 -0.406 -40.587 1.00 95.69 82 ASN A N 1
ATOM 593 C CA . ASN A 1 82 ? 26.831 -0.126 -42.025 1.00 95.69 82 ASN A CA 1
ATOM 594 C C . ASN A 1 82 ? 27.831 0.986 -42.380 1.00 95.69 82 ASN A C 1
ATOM 596 O O . ASN A 1 82 ? 28.578 0.860 -43.352 1.00 95.69 82 ASN A O 1
ATOM 600 N N . ALA A 1 83 ? 27.897 2.046 -41.569 1.00 95.56 83 ALA A N 1
ATOM 601 C CA . ALA A 1 83 ? 28.865 3.125 -41.746 1.00 95.56 83 ALA A CA 1
ATOM 602 C C . ALA A 1 83 ? 30.315 2.639 -41.579 1.00 95.56 83 ALA A C 1
ATOM 604 O O . ALA A 1 83 ? 31.184 3.037 -42.353 1.00 95.56 83 ALA A O 1
ATOM 605 N N . ALA A 1 84 ? 30.580 1.747 -40.620 1.00 94.75 84 ALA A N 1
ATOM 606 C CA . ALA A 1 84 ? 31.899 1.146 -40.429 1.00 94.75 84 ALA A CA 1
ATOM 607 C C . ALA A 1 84 ? 32.322 0.281 -41.632 1.00 94.75 84 ALA A C 1
ATOM 609 O O . ALA A 1 84 ? 33.477 0.344 -42.057 1.00 94.75 84 ALA A O 1
ATOM 610 N N . ILE A 1 85 ? 31.389 -0.482 -42.219 1.00 93.69 85 ILE A N 1
ATOM 611 C CA . ILE A 1 85 ? 31.629 -1.284 -43.430 1.00 93.69 85 ILE A CA 1
ATOM 612 C C . ILE A 1 85 ? 31.976 -0.379 -44.619 1.00 93.69 85 ILE A C 1
ATOM 614 O O . ILE A 1 85 ? 32.966 -0.623 -45.313 1.00 93.69 85 ILE A O 1
ATOM 618 N N . GLU A 1 86 ? 31.206 0.687 -44.843 1.00 95.44 86 GLU A N 1
ATOM 619 C CA . GLU A 1 86 ? 31.452 1.600 -45.966 1.00 95.44 86 GLU A CA 1
ATOM 620 C C . GLU A 1 86 ? 32.751 2.402 -45.772 1.00 95.44 86 GLU A C 1
ATOM 622 O O . GLU A 1 86 ? 33.515 2.606 -46.717 1.00 95.44 86 GLU A O 1
ATOM 627 N N . ALA A 1 87 ? 33.076 2.776 -44.530 1.00 95.69 87 ALA A N 1
ATOM 628 C CA . ALA A 1 87 ? 34.351 3.397 -44.189 1.00 95.69 87 ALA A CA 1
ATOM 629 C C . ALA A 1 87 ? 35.545 2.467 -44.473 1.00 95.69 87 ALA A C 1
ATOM 631 O O . ALA A 1 87 ? 36.548 2.913 -45.032 1.00 95.69 87 ALA A O 1
ATOM 632 N N . ALA A 1 88 ? 35.434 1.172 -44.157 1.00 93.12 88 ALA A N 1
ATOM 633 C CA . ALA A 1 88 ? 36.456 0.183 -44.503 1.00 93.12 88 ALA A CA 1
ATOM 634 C C . ALA A 1 88 ? 36.609 0.029 -46.027 1.00 93.12 88 ALA A C 1
ATOM 636 O O . ALA A 1 88 ? 37.726 -0.084 -46.535 1.00 93.12 88 ALA A O 1
ATOM 637 N N . ARG A 1 89 ? 35.497 0.088 -46.769 1.00 95.12 89 ARG A N 1
ATOM 638 C CA . ARG A 1 89 ? 35.481 0.019 -48.236 1.00 95.12 89 ARG A CA 1
ATOM 639 C C . ARG A 1 89 ? 36.163 1.220 -48.899 1.00 95.12 89 ARG A C 1
ATOM 641 O O . ARG A 1 89 ? 36.815 1.052 -49.926 1.00 95.12 89 ARG A O 1
ATOM 648 N N . ALA A 1 90 ? 36.051 2.409 -48.306 1.00 94.12 90 ALA A N 1
ATOM 649 C CA . ALA A 1 90 ? 36.712 3.630 -48.772 1.00 94.12 90 ALA A CA 1
ATOM 650 C C . ALA A 1 90 ? 38.232 3.675 -48.483 1.00 94.12 90 ALA A C 1
ATOM 652 O O . ALA A 1 90 ? 38.912 4.617 -48.901 1.00 94.12 90 ALA A O 1
ATOM 653 N N . GLY A 1 91 ? 38.783 2.677 -47.779 1.00 92.25 91 GLY A N 1
ATOM 654 C CA . GLY A 1 91 ? 40.213 2.573 -47.485 1.00 92.25 91 GLY A CA 1
ATOM 655 C C . GLY A 1 91 ? 40.734 3.758 -46.665 1.00 92.25 91 GLY A C 1
ATOM 656 O O . GLY A 1 91 ? 40.140 4.149 -45.661 1.00 92.25 91 GLY A O 1
ATOM 657 N N . GLU A 1 92 ? 41.844 4.365 -47.095 1.00 91.12 92 GLU A N 1
ATOM 658 C CA . GLU A 1 92 ? 42.470 5.491 -46.378 1.00 91.12 92 GLU A CA 1
ATOM 659 C C . GLU A 1 92 ? 41.549 6.720 -46.263 1.00 91.12 92 GLU A C 1
ATOM 661 O O . GLU A 1 92 ? 41.602 7.432 -45.260 1.00 91.12 92 GLU A O 1
ATOM 666 N N . HIS A 1 93 ? 40.649 6.941 -47.229 1.00 90.50 93 HIS A N 1
ATOM 667 C CA . HIS A 1 93 ? 39.701 8.061 -47.196 1.00 90.50 93 HIS A CA 1
ATOM 668 C C . HIS A 1 93 ? 38.582 7.878 -46.157 1.00 90.50 93 HIS A C 1
ATOM 670 O O . HIS A 1 93 ? 37.980 8.860 -45.726 1.00 90.50 93 HIS A O 1
ATOM 676 N N . GLY A 1 94 ? 38.314 6.641 -45.725 1.00 92.75 94 GLY A N 1
ATOM 677 C CA . GLY A 1 94 ? 37.271 6.311 -44.752 1.00 92.75 94 GLY A CA 1
ATOM 678 C C . GLY A 1 94 ? 37.734 6.292 -43.295 1.00 92.75 94 GLY A C 1
ATOM 679 O O . GLY A 1 94 ? 36.903 6.154 -42.401 1.00 92.75 94 GLY A O 1
ATOM 680 N N . ARG A 1 95 ? 39.034 6.461 -43.013 1.00 90.75 95 ARG A N 1
ATOM 681 C CA . ARG A 1 95 ? 39.597 6.298 -41.657 1.00 90.75 95 ARG A CA 1
ATOM 682 C C . ARG A 1 95 ? 38.920 7.155 -40.585 1.00 90.75 95 ARG A C 1
ATOM 684 O O . ARG A 1 95 ? 38.633 6.649 -39.506 1.00 90.75 95 ARG A O 1
ATOM 691 N N . GLY A 1 96 ? 38.632 8.425 -40.878 1.00 91.75 96 GLY A N 1
ATOM 692 C CA . GLY A 1 96 ? 37.929 9.308 -39.937 1.00 91.75 96 GLY A CA 1
ATOM 693 C C . GLY A 1 96 ? 36.487 8.862 -39.670 1.00 91.75 96 GLY A C 1
ATOM 694 O O . GLY A 1 96 ? 36.044 8.855 -38.524 1.00 91.75 96 GLY A O 1
ATOM 695 N N . PHE A 1 97 ? 35.779 8.415 -40.712 1.00 93.00 97 PHE A N 1
ATOM 696 C CA . PHE A 1 97 ? 34.413 7.899 -40.596 1.00 93.00 97 PHE A CA 1
ATOM 697 C C . PHE A 1 97 ? 34.350 6.579 -39.821 1.00 93.00 97 PHE A C 1
ATOM 699 O O . PHE A 1 97 ? 33.417 6.387 -39.046 1.00 93.00 97 PHE A O 1
ATOM 706 N N . ALA A 1 98 ? 35.355 5.709 -39.959 1.00 94.44 98 ALA A N 1
ATOM 707 C CA . ALA A 1 98 ? 35.430 4.453 -39.213 1.00 94.44 98 ALA A CA 1
ATOM 708 C C . ALA A 1 98 ? 35.499 4.682 -37.693 1.00 94.44 98 ALA A C 1
ATOM 710 O O . ALA A 1 98 ? 34.839 3.974 -36.936 1.00 94.44 98 ALA A O 1
ATOM 711 N N . VAL A 1 99 ? 36.254 5.695 -37.246 1.00 95.25 99 VAL A N 1
ATOM 712 C CA . VAL A 1 99 ? 36.356 6.044 -35.817 1.00 95.25 99 VAL A CA 1
ATOM 713 C 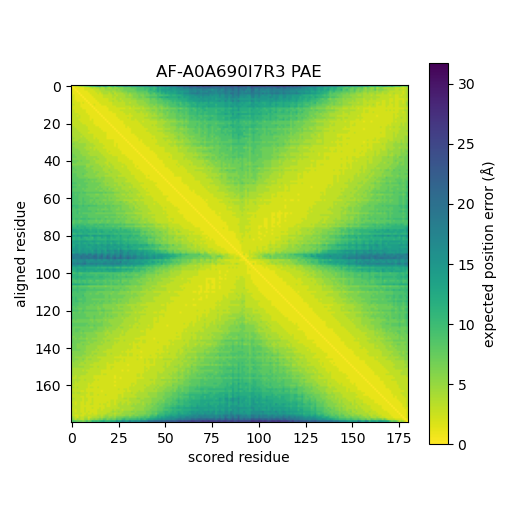C . VAL A 1 99 ? 35.019 6.550 -35.280 1.00 95.25 99 VAL A C 1
ATOM 715 O O . VAL A 1 99 ? 34.581 6.116 -34.219 1.00 95.25 99 VAL A O 1
ATOM 718 N N . VAL A 1 100 ? 34.344 7.431 -36.025 1.00 96.44 100 VAL A N 1
ATOM 719 C CA . VAL A 1 100 ? 33.024 7.945 -35.630 1.00 96.44 100 VAL A CA 1
ATOM 720 C C . VAL A 1 100 ? 31.994 6.816 -35.575 1.00 96.44 100 VAL A C 1
ATOM 722 O O . VAL A 1 100 ? 31.229 6.739 -34.619 1.00 96.44 100 VAL A O 1
ATOM 725 N N . ALA A 1 101 ? 31.993 5.917 -36.562 1.00 97.19 101 ALA A N 1
ATOM 726 C CA . ALA A 1 101 ? 31.082 4.779 -36.602 1.00 97.19 101 ALA A CA 1
ATOM 727 C C . ALA A 1 101 ? 31.258 3.850 -35.387 1.00 97.19 101 ALA A C 1
ATOM 729 O O . ALA A 1 101 ? 30.265 3.469 -34.770 1.00 97.19 101 ALA A O 1
ATOM 730 N N . ASP A 1 102 ? 32.494 3.531 -34.988 1.00 96.44 102 ASP A N 1
ATOM 731 C CA . ASP A 1 102 ? 32.729 2.696 -33.802 1.00 96.44 102 ASP A CA 1
ATOM 732 C C . ASP A 1 102 ? 32.316 3.398 -32.494 1.00 96.44 102 ASP A C 1
ATOM 734 O O . ASP A 1 102 ? 31.792 2.751 -31.588 1.00 96.44 102 ASP A O 1
ATOM 738 N N . GLU A 1 103 ? 32.469 4.722 -32.399 1.00 97.56 103 GLU A N 1
ATOM 739 C CA . GLU A 1 103 ? 32.024 5.480 -31.222 1.00 97.56 103 GLU A CA 1
ATOM 740 C C . GLU A 1 103 ? 30.491 5.531 -31.110 1.00 97.56 103 GLU A C 1
ATOM 742 O O . GLU A 1 103 ? 29.936 5.327 -30.029 1.00 97.56 103 GLU A O 1
ATOM 747 N N . VAL A 1 104 ? 29.785 5.718 -32.234 1.00 97.88 104 VAL A N 1
ATOM 748 C CA . VAL A 1 104 ? 28.312 5.646 -32.279 1.00 97.88 104 VAL A CA 1
ATOM 749 C C . VAL A 1 104 ? 27.827 4.244 -31.900 1.00 97.88 104 VAL A C 1
ATOM 751 O O . VAL A 1 104 ? 26.871 4.113 -31.135 1.00 97.88 104 VAL A O 1
ATOM 754 N N . ARG A 1 105 ? 28.514 3.194 -32.370 1.00 97.12 105 ARG A N 1
ATOM 755 C CA . ARG A 1 105 ? 28.215 1.796 -32.027 1.00 97.12 105 ARG A CA 1
ATOM 756 C C . ARG A 1 105 ? 28.330 1.549 -30.521 1.00 97.12 105 ARG A C 1
ATOM 758 O O . ARG A 1 105 ? 27.390 1.062 -29.901 1.00 97.12 105 ARG A O 1
ATOM 765 N N . LYS A 1 106 ? 29.441 1.972 -29.908 1.00 97.12 106 LYS A N 1
ATOM 766 C CA . LYS A 1 106 ? 29.650 1.889 -28.451 1.00 97.12 106 LYS A CA 1
ATOM 767 C C . LYS A 1 106 ? 28.592 2.661 -27.667 1.00 97.12 106 LYS A C 1
ATOM 769 O O . LYS A 1 106 ? 28.177 2.213 -26.599 1.00 97.12 106 LYS A O 1
ATOM 774 N N . LEU A 1 107 ? 28.160 3.821 -28.163 1.00 97.56 107 LEU A N 1
ATOM 775 C CA . LEU A 1 107 ? 27.100 4.595 -27.521 1.00 97.56 107 LEU A CA 1
ATOM 776 C C . LEU A 1 107 ? 25.762 3.848 -27.564 1.00 97.56 107 LEU A C 1
ATOM 778 O O . LEU A 1 107 ? 25.078 3.791 -26.546 1.00 97.56 107 LEU A O 1
ATOM 782 N N . ALA A 1 108 ? 25.419 3.232 -28.697 1.00 97.81 108 ALA A N 1
ATOM 783 C CA . ALA A 1 108 ? 24.219 2.410 -28.826 1.00 97.81 108 ALA A CA 1
ATOM 784 C C . ALA A 1 108 ? 24.241 1.196 -27.879 1.00 97.81 108 ALA A C 1
ATOM 786 O O . ALA A 1 108 ? 23.284 0.993 -27.133 1.00 97.81 108 ALA A O 1
ATOM 787 N N . GLU A 1 109 ? 25.354 0.458 -27.820 1.00 97.00 109 GLU A N 1
ATOM 788 C CA . GLU A 1 109 ? 25.541 -0.669 -26.889 1.00 97.00 109 GLU A CA 1
ATOM 789 C C . GLU A 1 109 ? 25.405 -0.230 -25.417 1.00 97.00 109 GLU A C 1
ATOM 791 O O . GLU A 1 109 ? 24.760 -0.899 -24.606 1.00 97.00 109 GLU A O 1
ATOM 796 N N . ARG A 1 110 ? 25.975 0.928 -25.054 1.00 97.88 110 ARG A N 1
ATOM 797 C CA . ARG A 1 110 ? 25.837 1.495 -23.702 1.00 97.88 110 ARG A CA 1
ATOM 798 C C . ARG A 1 110 ? 24.397 1.880 -23.383 1.00 97.88 110 ARG A C 1
ATOM 800 O O . ARG A 1 110 ? 23.948 1.605 -22.273 1.00 97.88 110 ARG A O 1
ATOM 807 N N . THR A 1 111 ? 23.685 2.485 -24.333 1.00 97.56 111 THR A N 1
ATOM 808 C CA . THR A 1 111 ? 22.262 2.814 -24.185 1.00 97.56 111 THR A CA 1
ATOM 809 C C . THR A 1 111 ? 21.443 1.557 -23.917 1.00 97.56 111 THR A C 1
ATOM 811 O O . THR A 1 111 ? 20.679 1.537 -22.958 1.00 97.56 111 THR A O 1
ATOM 814 N N . GLN A 1 112 ? 21.650 0.486 -24.690 1.00 97.25 112 GLN A N 1
ATOM 815 C CA . GLN A 1 112 ? 20.952 -0.790 -24.490 1.00 97.25 112 GLN A CA 1
ATOM 816 C C . GLN A 1 112 ? 21.185 -1.359 -23.091 1.00 97.25 112 GLN A C 1
ATOM 818 O O . GLN A 1 112 ? 20.232 -1.733 -22.411 1.00 97.25 112 GLN A O 1
ATOM 823 N N . LYS A 1 113 ? 22.436 -1.347 -22.615 1.00 97.31 113 LYS A N 1
ATOM 824 C CA . LYS A 1 113 ? 22.753 -1.799 -21.257 1.00 97.31 113 LYS A CA 1
ATOM 825 C C . LYS A 1 113 ? 21.990 -1.001 -20.193 1.00 97.31 113 LYS A C 1
ATOM 827 O O . LYS A 1 113 ? 21.410 -1.593 -19.286 1.00 97.31 113 LYS A O 1
ATOM 832 N N . SER A 1 114 ? 21.972 0.327 -20.302 1.00 97.75 114 SER A N 1
ATOM 833 C CA . SER A 1 114 ? 21.229 1.179 -19.367 1.00 97.75 114 SER A CA 1
ATOM 834 C C . SER A 1 114 ? 19.720 0.941 -19.433 1.00 97.75 114 SER A C 1
ATOM 836 O O . SER A 1 114 ? 19.061 0.960 -18.398 1.00 97.75 114 SER A O 1
ATOM 838 N N . LEU A 1 115 ? 19.165 0.668 -20.616 1.00 97.69 115 LEU A N 1
ATOM 839 C CA . LEU A 1 115 ? 17.751 0.320 -20.757 1.00 97.69 115 LEU A CA 1
ATOM 840 C C . LEU A 1 115 ? 17.410 -1.002 -20.065 1.00 97.69 115 LEU A C 1
ATOM 842 O O . LEU A 1 115 ? 16.389 -1.063 -19.386 1.00 97.69 115 LEU A O 1
ATOM 846 N N . SER A 1 116 ? 18.272 -2.020 -20.155 1.00 96.00 116 SER A N 1
ATOM 847 C CA . SER A 1 116 ? 18.081 -3.279 -19.419 1.00 96.00 116 SER A CA 1
ATOM 848 C C . SER A 1 116 ? 18.085 -3.074 -17.901 1.00 96.00 116 SER A C 1
ATOM 850 O O . SER A 1 116 ? 17.299 -3.696 -17.189 1.00 96.00 116 SER A O 1
ATOM 852 N N . GLU A 1 117 ? 18.944 -2.188 -17.389 1.00 97.56 117 GLU A N 1
ATOM 853 C CA . GLU A 1 117 ? 18.964 -1.829 -15.964 1.00 97.56 117 GLU A CA 1
ATOM 854 C C . GLU A 1 117 ? 17.678 -1.094 -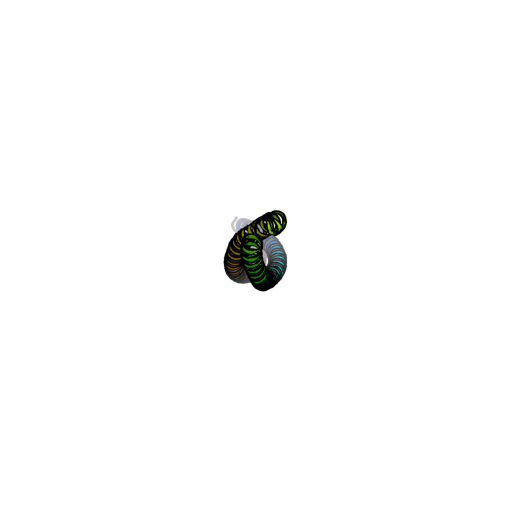15.546 1.00 97.56 117 GLU A C 1
ATOM 856 O O . GLU A 1 117 ? 17.126 -1.376 -14.480 1.00 97.56 117 GLU A O 1
ATOM 861 N N . ILE A 1 118 ? 17.161 -0.191 -16.389 1.00 97.25 118 ILE A N 1
ATOM 862 C CA . ILE A 1 118 ? 15.876 0.480 -16.148 1.00 97.25 118 ILE A CA 1
ATOM 863 C C . ILE A 1 118 ? 14.740 -0.546 -16.125 1.00 97.25 118 ILE A C 1
ATOM 865 O O . ILE A 1 118 ? 13.958 -0.543 -15.181 1.00 97.25 118 ILE A O 1
ATOM 869 N N . GLU A 1 119 ? 14.671 -1.452 -17.102 1.00 95.88 119 GLU A N 1
ATOM 870 C CA . GLU A 1 119 ? 13.629 -2.482 -17.162 1.00 95.88 119 GLU A CA 1
ATOM 871 C C . GLU A 1 119 ? 13.639 -3.381 -15.917 1.00 95.88 119 GLU A C 1
ATOM 873 O O . GLU A 1 119 ? 12.587 -3.643 -15.331 1.00 95.88 119 GLU A O 1
ATOM 878 N N . ALA A 1 120 ? 14.822 -3.808 -15.464 1.00 96.62 120 ALA A N 1
ATOM 879 C CA . ALA A 1 120 ? 14.959 -4.587 -14.238 1.00 96.62 120 ALA A CA 1
ATOM 880 C C . ALA A 1 120 ? 14.407 -3.832 -13.016 1.00 96.62 120 ALA A C 1
ATOM 882 O O . ALA A 1 120 ? 13.636 -4.397 -12.238 1.00 96.62 120 ALA A O 1
ATOM 883 N N . ASN A 1 121 ? 14.739 -2.546 -12.874 1.00 96.75 121 ASN A N 1
ATOM 884 C CA . ASN A 1 121 ? 14.235 -1.711 -11.783 1.00 96.75 121 ASN A CA 1
ATOM 885 C C . ASN A 1 121 ? 12.721 -1.479 -11.876 1.00 96.75 121 ASN A C 1
ATOM 887 O O . ASN A 1 121 ? 12.033 -1.540 -10.858 1.00 96.75 121 ASN A O 1
ATOM 891 N N . THR A 1 122 ? 12.180 -1.264 -13.077 1.00 96.38 122 THR A N 1
ATOM 892 C CA . THR A 1 122 ? 10.734 -1.131 -13.296 1.00 96.38 122 THR A CA 1
ATOM 893 C C . THR A 1 122 ? 9.995 -2.414 -12.911 1.00 96.38 122 THR A C 1
ATOM 895 O O . THR A 1 122 ? 8.966 -2.345 -12.246 1.00 96.38 122 THR A O 1
ATOM 898 N N . ASN A 1 123 ? 10.537 -3.591 -13.233 1.00 94.38 123 ASN A N 1
ATOM 899 C CA . ASN A 1 123 ? 9.940 -4.866 -12.825 1.00 94.38 123 ASN A CA 1
ATOM 900 C C . ASN A 1 123 ? 9.944 -5.046 -11.293 1.00 94.38 123 ASN A C 1
ATOM 902 O O . ASN A 1 123 ? 8.945 -5.490 -10.726 1.00 94.38 123 ASN A O 1
ATOM 906 N N . LEU A 1 124 ? 11.029 -4.658 -10.611 1.00 96.19 124 LEU A N 1
ATOM 907 C CA . LEU A 1 124 ? 11.097 -4.672 -9.143 1.00 96.19 124 LEU A CA 1
ATOM 908 C C . LEU A 1 124 ? 10.099 -3.697 -8.502 1.00 96.19 124 LEU A C 1
ATOM 910 O O . LEU A 1 124 ? 9.500 -4.015 -7.472 1.00 96.19 124 LEU A O 1
ATOM 914 N N . LEU A 1 125 ? 9.893 -2.526 -9.112 1.00 95.56 125 LEU A N 1
ATOM 915 C CA . LEU A 1 125 ? 8.871 -1.574 -8.677 1.00 95.56 125 LEU A CA 1
ATOM 916 C C . LEU A 1 125 ? 7.474 -2.185 -8.791 1.00 95.56 125 LEU A C 1
ATOM 918 O O . LEU A 1 125 ? 6.739 -2.178 -7.808 1.00 95.56 125 LEU A O 1
ATOM 922 N N . VAL A 1 126 ? 7.132 -2.781 -9.937 1.00 94.94 126 VAL A N 1
ATOM 923 C CA . VAL A 1 126 ? 5.832 -3.445 -10.142 1.00 94.94 126 VAL A CA 1
ATOM 924 C C . VAL A 1 126 ? 5.598 -4.545 -9.107 1.00 94.94 126 VAL A C 1
ATOM 926 O O . VAL A 1 126 ? 4.518 -4.616 -8.525 1.00 94.94 126 VAL A O 1
ATOM 929 N N . GLN A 1 127 ? 6.604 -5.376 -8.824 1.00 95.88 127 GLN A N 1
ATOM 930 C CA . GLN A 1 127 ? 6.497 -6.392 -7.776 1.00 95.88 127 GLN A CA 1
ATOM 931 C C . GLN A 1 127 ? 6.214 -5.763 -6.402 1.00 95.88 127 GLN A C 1
ATOM 933 O O . GLN A 1 127 ? 5.267 -6.161 -5.732 1.00 95.88 127 GLN A O 1
ATOM 938 N N . SER A 1 128 ? 6.982 -4.740 -6.023 1.00 96.12 128 SER A N 1
ATOM 939 C CA . SER A 1 128 ? 6.824 -4.050 -4.734 1.00 96.12 128 SER A CA 1
ATOM 940 C C . SER A 1 128 ? 5.436 -3.412 -4.579 1.00 96.12 128 SER A C 1
ATOM 942 O O . SER A 1 128 ? 4.877 -3.366 -3.485 1.00 96.12 128 SER A O 1
ATOM 944 N N . ILE A 1 129 ? 4.863 -2.920 -5.679 1.00 95.62 129 ILE A N 1
ATOM 945 C CA . ILE A 1 129 ? 3.524 -2.324 -5.707 1.00 95.62 129 ILE A CA 1
ATOM 946 C C . ILE A 1 129 ? 2.437 -3.400 -5.582 1.00 95.62 129 ILE A C 1
ATOM 948 O O . ILE A 1 129 ? 1.437 -3.170 -4.906 1.00 95.62 129 ILE A O 1
ATOM 952 N N . ASN A 1 130 ? 2.635 -4.586 -6.161 1.00 93.88 130 ASN A N 1
ATOM 953 C CA . ASN A 1 130 ? 1.725 -5.717 -5.956 1.00 93.88 130 ASN A CA 1
ATOM 954 C C . ASN A 1 130 ? 1.725 -6.194 -4.495 1.00 93.88 130 ASN A C 1
ATOM 956 O O . ASN A 1 130 ? 0.657 -6.421 -3.930 1.00 93.88 130 ASN A O 1
ATOM 960 N N . ASP A 1 131 ? 2.894 -6.265 -3.853 1.00 95.94 131 ASP A N 1
ATOM 961 C CA . ASP A 1 131 ? 2.999 -6.600 -2.424 1.00 95.94 131 ASP A CA 1
ATOM 962 C C . ASP A 1 131 ? 2.289 -5.546 -1.550 1.00 95.94 131 ASP A C 1
ATOM 964 O O . ASP A 1 131 ? 1.606 -5.865 -0.569 1.00 95.94 131 ASP A O 1
ATOM 968 N N . MET A 1 132 ? 2.392 -4.271 -1.940 1.00 95.50 132 MET A N 1
ATOM 969 C CA . MET A 1 132 ? 1.656 -3.178 -1.307 1.00 95.50 132 MET A CA 1
ATOM 970 C C . MET A 1 132 ? 0.140 -3.330 -1.489 1.00 95.50 132 MET A C 1
ATOM 972 O O . MET A 1 132 ? -0.605 -3.110 -0.536 1.00 95.50 132 MET A O 1
ATOM 976 N N . ALA A 1 133 ? -0.327 -3.731 -2.674 1.00 93.56 133 ALA A N 1
ATOM 977 C CA . ALA A 1 133 ? -1.746 -3.965 -2.937 1.00 93.56 133 ALA A CA 1
ATOM 978 C C . ALA A 1 133 ? -2.327 -5.063 -2.030 1.00 93.56 133 ALA A C 1
ATOM 980 O O . ALA A 1 133 ? -3.411 -4.882 -1.471 1.00 93.56 133 ALA A O 1
ATOM 981 N N . GLU A 1 134 ? -1.600 -6.167 -1.825 1.00 95.50 134 GLU A N 1
ATOM 982 C CA . GLU A 1 134 ? -2.049 -7.220 -0.905 1.00 95.50 134 GLU A CA 1
ATOM 983 C C . GLU A 1 134 ? -2.048 -6.725 0.550 1.00 95.50 134 GLU A C 1
ATOM 985 O O . GLU A 1 134 ? -3.023 -6.935 1.269 1.00 95.50 134 GLU A O 1
ATOM 990 N N . SER A 1 135 ? -1.030 -5.961 0.960 1.00 96.31 135 SER A N 1
ATOM 991 C CA . SER A 1 135 ? -0.972 -5.368 2.308 1.00 96.31 135 SER A CA 1
ATOM 992 C C . SER A 1 135 ? -2.158 -4.433 2.592 1.00 96.31 135 SER A C 1
ATOM 994 O O . SER A 1 135 ? -2.734 -4.464 3.679 1.00 96.31 135 SER A O 1
ATOM 996 N N . ILE A 1 136 ? -2.566 -3.618 1.612 1.00 95.44 136 ILE A N 1
ATOM 997 C CA . ILE A 1 136 ? -3.736 -2.727 1.726 1.00 95.44 136 ILE A CA 1
ATOM 998 C C . ILE A 1 136 ? -5.020 -3.540 1.910 1.00 95.44 136 ILE A C 1
ATOM 1000 O O . ILE A 1 136 ? -5.889 -3.182 2.710 1.00 95.44 136 ILE A O 1
ATOM 1004 N N . LYS A 1 137 ? -5.153 -4.650 1.185 1.00 93.06 137 LYS A N 1
ATOM 1005 C CA . LYS A 1 137 ? -6.306 -5.545 1.282 1.00 93.06 137 LYS A CA 1
ATOM 1006 C C . LYS A 1 137 ? -6.375 -6.230 2.649 1.00 93.06 137 LYS A C 1
ATOM 1008 O O . LYS A 1 137 ? -7.448 -6.258 3.250 1.00 93.06 137 LYS A O 1
ATOM 1013 N N . GLU A 1 138 ? -5.247 -6.709 3.171 1.00 96.12 138 GLU A N 1
ATOM 1014 C CA . GLU A 1 138 ? -5.153 -7.250 4.533 1.00 96.12 138 GLU A CA 1
ATOM 1015 C C . GLU A 1 138 ? -5.517 -6.195 5.587 1.00 96.12 138 GLU A C 1
ATOM 1017 O O . GLU A 1 138 ? -6.314 -6.464 6.487 1.00 96.12 138 GLU A O 1
ATOM 1022 N N . GLN A 1 139 ? -5.008 -4.967 5.449 1.00 95.56 139 GLN A N 1
ATOM 1023 C CA . GLN A 1 139 ? -5.346 -3.862 6.350 1.00 95.56 139 GLN A CA 1
ATOM 1024 C C . GLN A 1 139 ? -6.831 -3.502 6.292 1.00 95.56 139 GLN A C 1
ATOM 1026 O O . GLN A 1 139 ? -7.447 -3.293 7.334 1.00 95.56 139 GLN A O 1
ATOM 1031 N N . THR A 1 140 ? -7.435 -3.495 5.104 1.00 93.44 140 THR A N 1
ATOM 1032 C CA . THR A 1 140 ? -8.874 -3.241 4.930 1.00 93.44 140 THR A CA 1
ATOM 1033 C C . THR A 1 140 ? -9.723 -4.311 5.627 1.00 93.44 140 THR A C 1
ATOM 1035 O O . THR A 1 140 ? -10.712 -3.994 6.295 1.00 93.44 140 THR A O 1
ATOM 1038 N N . ALA A 1 141 ? -9.315 -5.580 5.540 1.00 94.88 141 ALA A N 1
ATOM 1039 C CA . ALA A 1 141 ? -9.958 -6.663 6.282 1.00 94.88 141 ALA A CA 1
ATOM 1040 C C . ALA A 1 141 ? -9.799 -6.483 7.803 1.00 94.88 141 ALA A C 1
ATOM 1042 O O . ALA A 1 141 ? -10.773 -6.616 8.544 1.00 94.88 141 ALA A O 1
ATOM 1043 N N . GLY A 1 142 ? -8.603 -6.104 8.266 1.00 96.38 142 GLY A N 1
ATOM 1044 C CA . GLY A 1 142 ? -8.344 -5.799 9.675 1.00 96.38 142 GLY A CA 1
ATOM 1045 C C . GLY A 1 142 ? -9.202 -4.647 10.207 1.00 96.38 142 GLY A C 1
ATOM 1046 O O . GLY A 1 142 ? -9.782 -4.761 11.282 1.00 96.38 142 GLY A O 1
ATOM 1047 N N . ILE A 1 143 ? -9.358 -3.570 9.435 1.00 95.56 143 ILE A N 1
ATOM 1048 C CA . ILE A 1 143 ? -10.230 -2.435 9.780 1.00 95.56 143 ILE A CA 1
ATOM 1049 C C . ILE A 1 143 ? -11.685 -2.887 9.921 1.00 95.56 143 ILE A C 1
ATOM 1051 O O . ILE A 1 143 ? -12.357 -2.488 10.869 1.00 95.56 143 ILE A O 1
ATOM 1055 N N . THR A 1 144 ? -12.156 -3.759 9.027 1.00 93.62 144 THR A N 1
ATOM 1056 C CA . THR A 1 144 ? -13.516 -4.317 9.100 1.00 93.62 144 THR A CA 1
ATOM 1057 C C . THR A 1 144 ? -13.725 -5.081 10.410 1.00 93.62 144 THR A C 1
ATOM 1059 O O . THR A 1 144 ? -14.703 -4.844 11.112 1.00 93.62 144 THR A O 1
ATOM 1062 N N . GLN A 1 145 ? -12.761 -5.918 10.803 1.00 96.25 145 GLN A N 1
ATOM 1063 C CA . GLN A 1 145 ? -12.813 -6.650 12.072 1.00 96.25 145 GLN A CA 1
ATOM 1064 C C . GLN A 1 145 ? -12.777 -5.720 13.301 1.00 96.25 145 GLN A C 1
ATOM 1066 O O . GLN A 1 145 ? -13.432 -5.989 14.314 1.00 96.25 145 GLN A O 1
ATOM 1071 N N . ILE A 1 146 ? -12.013 -4.625 13.237 1.00 95.81 146 ILE A N 1
ATOM 1072 C CA . ILE A 1 146 ? -12.011 -3.617 14.305 1.00 95.81 146 ILE A CA 1
ATOM 1073 C C . ILE A 1 146 ? -13.388 -2.954 14.392 1.00 95.81 146 ILE A C 1
ATOM 1075 O O . ILE A 1 146 ? -13.891 -2.770 15.497 1.00 95.81 146 ILE A O 1
ATOM 1079 N N . ASN A 1 147 ? -14.022 -2.650 13.260 1.00 94.00 147 ASN A N 1
ATOM 1080 C CA . ASN A 1 147 ? -15.351 -2.045 13.229 1.00 94.00 147 ASN A CA 1
ATOM 1081 C C . ASN A 1 147 ? -16.409 -2.951 13.893 1.00 94.00 147 A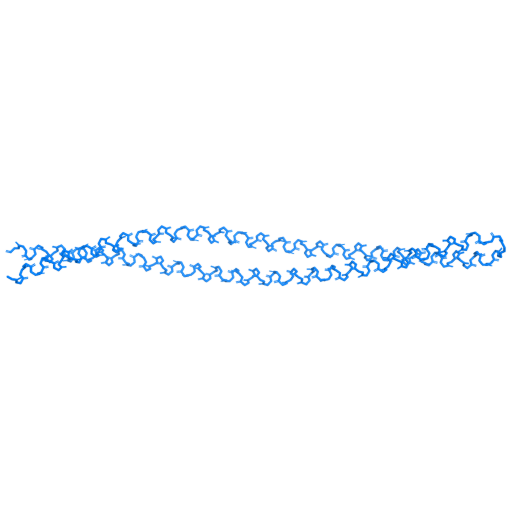SN A C 1
ATOM 1083 O O . ASN A 1 147 ? -17.180 -2.489 14.734 1.00 94.00 147 ASN A O 1
ATOM 1087 N N . ASP A 1 148 ? -16.368 -4.260 13.623 1.00 95.06 148 ASP A N 1
ATOM 1088 C CA . ASP A 1 148 ? -17.223 -5.247 14.304 1.00 95.06 148 ASP A CA 1
ATOM 1089 C C . ASP A 1 148 ? -16.983 -5.262 15.824 1.00 95.06 148 ASP A C 1
ATOM 1091 O O . ASP A 1 148 ? -17.920 -5.321 16.624 1.00 95.06 148 ASP A O 1
ATOM 1095 N N . SER A 1 149 ? -15.716 -5.159 16.237 1.00 95.94 149 SER A N 1
ATOM 1096 C CA . SER A 1 149 ? -15.336 -5.108 17.654 1.00 95.94 149 SER A CA 1
ATOM 1097 C C . SER A 1 149 ? -15.841 -3.830 18.329 1.00 95.94 149 SER A C 1
ATOM 1099 O O . SER A 1 149 ? -16.355 -3.887 19.444 1.00 95.94 149 SER A O 1
ATOM 1101 N N . VAL A 1 150 ? -15.744 -2.680 17.657 1.00 95.94 150 VAL A N 1
ATOM 1102 C CA . VAL A 1 150 ? -16.279 -1.397 18.139 1.00 95.94 150 VAL A CA 1
ATOM 1103 C C . VAL A 1 150 ? -17.793 -1.480 18.319 1.00 95.94 150 VAL A C 1
ATOM 1105 O O . VAL A 1 150 ? -18.289 -1.085 19.372 1.00 95.94 150 VAL A O 1
ATOM 1108 N N . ALA A 1 151 ? -18.518 -2.065 17.362 1.00 94.12 151 ALA A N 1
ATOM 1109 C CA . ALA A 1 151 ? -19.963 -2.263 17.471 1.00 94.12 151 ALA A CA 1
ATOM 1110 C C . ALA A 1 151 ? -20.346 -3.165 18.660 1.00 94.12 151 ALA A C 1
ATOM 1112 O O . ALA A 1 151 ? -21.308 -2.887 19.379 1.00 94.12 151 ALA A O 1
ATOM 1113 N N . GLN A 1 152 ? -19.576 -4.227 18.914 1.00 96.44 152 GLN A N 1
ATOM 1114 C CA . GLN A 1 152 ? -19.801 -5.100 20.067 1.00 96.44 152 GLN A CA 1
ATOM 1115 C C . GLN A 1 152 ? -19.545 -4.384 21.404 1.00 96.44 152 GLN A C 1
ATOM 1117 O O . GLN A 1 152 ? -20.296 -4.578 22.367 1.00 96.44 152 GLN A O 1
ATOM 1122 N N . ILE A 1 153 ? -18.492 -3.565 21.481 1.00 95.75 153 ILE A N 1
ATOM 1123 C CA . ILE A 1 153 ? -18.195 -2.789 22.690 1.00 95.75 153 ILE A CA 1
ATOM 1124 C C . ILE A 1 153 ? -19.278 -1.728 22.903 1.00 95.75 153 ILE A C 1
ATOM 1126 O O . ILE A 1 153 ? -19.748 -1.603 24.027 1.00 95.75 153 ILE A O 1
ATOM 1130 N N . ASP A 1 154 ? -19.739 -1.044 21.853 1.00 95.31 154 ASP A N 1
ATOM 1131 C CA . ASP A 1 154 ? -20.843 -0.076 21.936 1.00 95.31 154 ASP A CA 1
ATOM 1132 C C . ASP A 1 154 ? -22.117 -0.710 22.515 1.00 95.31 154 ASP A C 1
ATOM 1134 O O . ASP A 1 154 ? -22.727 -0.163 23.437 1.00 95.31 154 ASP A O 1
ATOM 1138 N N . GLN A 1 155 ? -22.471 -1.918 22.061 1.00 96.12 155 GLN A N 1
ATOM 1139 C CA . GLN A 1 155 ? -23.590 -2.663 22.638 1.00 96.12 155 GLN A CA 1
ATOM 1140 C C . GLN A 1 155 ? -23.363 -2.972 24.124 1.00 96.12 155 GLN A C 1
ATOM 1142 O O . GLN A 1 155 ? -24.230 -2.709 24.950 1.00 96.12 155 GLN A O 1
ATOM 1147 N N . THR A 1 156 ? -22.175 -3.464 24.482 1.00 96.56 156 THR A N 1
ATOM 1148 C CA . THR A 1 156 ? -21.838 -3.779 25.881 1.00 96.56 156 THR A CA 1
ATOM 1149 C C . THR A 1 156 ? -21.867 -2.526 26.766 1.00 96.56 156 THR A C 1
ATOM 1151 O O . THR A 1 156 ? -22.289 -2.575 27.919 1.00 96.56 156 THR A O 1
ATOM 1154 N N . THR A 1 157 ? -21.438 -1.377 26.242 1.00 96.00 157 THR A N 1
ATOM 1155 C CA . THR A 1 157 ? -21.487 -0.092 26.942 1.00 96.00 157 THR A CA 1
ATOM 1156 C C . THR A 1 157 ? -22.930 0.353 27.190 1.00 96.00 157 THR A C 1
ATOM 1158 O O . THR A 1 157 ? -23.231 0.814 28.292 1.00 96.00 157 THR A O 1
ATOM 1161 N N . LYS A 1 158 ? -23.838 0.164 26.224 1.00 94.81 158 LYS A N 1
ATOM 1162 C CA . LYS A 1 158 ? -25.278 0.418 26.408 1.00 94.81 158 LYS A CA 1
ATOM 1163 C C . LYS A 1 158 ? -25.881 -0.492 27.477 1.00 94.81 158 LYS A C 1
ATOM 1165 O O . LYS A 1 158 ? -26.542 0.013 28.385 1.00 94.81 158 LYS A O 1
ATOM 1170 N N . ASP A 1 159 ? -25.576 -1.787 27.424 1.00 96.69 159 ASP A N 1
ATOM 1171 C CA . ASP A 1 159 ? -26.040 -2.767 28.412 1.00 96.69 159 ASP A CA 1
ATOM 1172 C C . ASP A 1 159 ? -25.543 -2.405 29.827 1.00 96.69 159 ASP A C 1
ATOM 1174 O O . ASP A 1 159 ? -26.300 -2.448 30.796 1.00 96.69 159 ASP A O 1
ATOM 1178 N N . ASN A 1 160 ? -24.286 -1.961 29.964 1.00 95.50 160 ASN A N 1
ATOM 1179 C CA . ASN A 1 160 ? -23.733 -1.513 31.247 1.00 95.50 160 ASN A CA 1
ATOM 1180 C C . ASN A 1 160 ? -24.486 -0.308 31.827 1.00 95.50 160 ASN A C 1
ATOM 1182 O O . ASN A 1 160 ? -24.705 -0.255 33.038 1.00 95.50 160 ASN A O 1
ATOM 1186 N N . VAL A 1 161 ? -24.877 0.659 30.990 1.00 95.50 161 VAL A N 1
ATOM 1187 C CA . VAL A 1 161 ? -25.664 1.824 31.427 1.00 95.50 161 VAL A CA 1
ATOM 1188 C C . VAL A 1 161 ? -27.060 1.399 31.885 1.00 95.50 161 VAL A C 1
ATOM 1190 O O . VAL A 1 161 ? -27.548 1.901 32.899 1.00 95.50 161 VAL A O 1
ATOM 1193 N N . GLU A 1 162 ? -27.695 0.461 31.183 1.00 96.06 162 GLU A N 1
ATOM 1194 C CA . GLU A 1 162 ? -28.994 -0.095 31.574 1.00 96.06 162 GLU A CA 1
ATOM 1195 C C . GLU A 1 162 ? -28.909 -0.812 32.931 1.00 96.06 162 GLU A C 1
ATOM 1197 O O . GLU A 1 162 ? -29.622 -0.445 33.868 1.00 96.06 162 GLU A O 1
ATOM 1202 N N . ILE A 1 163 ? -27.951 -1.733 33.088 1.00 95.62 163 ILE A N 1
ATOM 1203 C CA . ILE A 1 163 ? -27.709 -2.468 34.340 1.00 95.62 163 ILE A CA 1
ATOM 1204 C C . ILE A 1 163 ? -27.386 -1.511 35.494 1.00 95.62 163 ILE A C 1
ATOM 1206 O O . ILE A 1 163 ? -27.845 -1.709 36.625 1.00 95.62 163 ILE A O 1
ATOM 1210 N N . ALA A 1 164 ? -26.595 -0.467 35.235 1.00 96.00 164 ALA A N 1
ATOM 1211 C CA . ALA A 1 164 ? -26.273 0.552 36.225 1.00 96.00 164 ALA A CA 1
ATOM 1212 C C . ALA A 1 164 ? -27.538 1.294 36.686 1.00 96.00 164 ALA A C 1
ATOM 1214 O O . ALA A 1 164 ? -27.763 1.433 37.889 1.00 96.00 164 ALA A O 1
ATOM 1215 N N . ASN A 1 165 ? -28.403 1.709 35.757 1.00 93.56 165 ASN A N 1
ATOM 1216 C CA . ASN A 1 165 ? -29.662 2.378 36.089 1.00 93.56 165 ASN A CA 1
ATOM 1217 C C . ASN A 1 165 ? -30.598 1.482 36.914 1.00 93.56 165 ASN A C 1
ATOM 1219 O O . ASN A 1 165 ? -31.138 1.930 37.927 1.00 93.56 165 ASN A O 1
ATOM 1223 N N . GLU A 1 166 ? -30.751 0.209 36.547 1.00 95.56 166 GLU A N 1
ATOM 1224 C CA . GLU A 1 166 ? -31.543 -0.746 37.330 1.00 95.56 166 GLU A CA 1
ATOM 1225 C C . GLU A 1 166 ? -30.961 -0.952 38.736 1.00 95.56 166 GLU A C 1
ATOM 1227 O O . GLU A 1 166 ? -31.678 -0.898 39.740 1.00 95.56 166 GLU A O 1
ATOM 1232 N N . SER A 1 167 ? -29.640 -1.109 38.831 1.00 95.69 167 SER A N 1
ATOM 1233 C CA . SER A 1 167 ? -28.932 -1.286 40.102 1.00 95.69 167 SER A CA 1
ATOM 1234 C C . SER A 1 167 ? -29.041 -0.055 41.009 1.00 95.69 167 SER A C 1
ATOM 1236 O O . SER A 1 167 ? -29.140 -0.201 42.230 1.00 95.69 167 SER A O 1
ATOM 1238 N N . ALA A 1 168 ? -29.075 1.158 40.440 1.00 94.62 168 ALA A N 1
ATOM 1239 C CA . ALA A 1 168 ? -29.340 2.390 41.185 1.00 94.62 168 ALA A CA 1
ATOM 1240 C C . ALA A 1 168 ? -30.739 2.380 41.817 1.00 94.62 168 ALA A C 1
ATOM 1242 O O . ALA A 1 168 ? -30.877 2.714 42.996 1.00 94.62 168 ALA A O 1
ATOM 1243 N N . ILE A 1 169 ? -31.763 1.975 41.057 1.00 94.62 169 ILE A N 1
ATOM 1244 C CA . ILE A 1 169 ? -33.154 1.896 41.533 1.00 94.62 169 ILE A CA 1
ATOM 1245 C C . ILE A 1 169 ? -33.273 0.869 42.664 1.00 94.62 169 ILE A C 1
ATOM 1247 O O . ILE A 1 169 ? -33.864 1.159 43.711 1.00 94.62 169 ILE A O 1
ATOM 1251 N N . ILE A 1 170 ? -32.675 -0.313 42.486 1.00 94.38 170 ILE A N 1
ATOM 1252 C CA . ILE A 1 170 ? -32.658 -1.370 43.505 1.00 94.38 170 ILE A CA 1
ATOM 1253 C C . ILE A 1 170 ? -31.957 -0.870 44.769 1.00 94.38 170 ILE A C 1
ATOM 1255 O O . ILE A 1 170 ? -32.506 -0.999 45.863 1.00 94.38 170 ILE A O 1
ATOM 1259 N N . SER A 1 171 ? -30.782 -0.251 44.631 1.00 94.75 171 SER A N 1
ATOM 1260 C CA . SER A 1 171 ? -30.032 0.292 45.765 1.00 94.75 171 SER A CA 1
ATOM 1261 C C . SER A 1 171 ? -30.827 1.351 46.536 1.00 94.75 171 SER A C 1
ATOM 1263 O O . SER A 1 171 ? -30.899 1.289 47.765 1.00 94.75 171 SER A O 1
ATOM 1265 N N . SER A 1 172 ? -31.491 2.274 45.831 1.00 93.31 172 SER A N 1
ATOM 1266 C CA . SER A 1 172 ? -32.354 3.283 46.458 1.00 93.31 172 SER A CA 1
ATOM 1267 C C . SER A 1 172 ? -33.491 2.630 47.241 1.00 93.31 172 SER A C 1
ATOM 1269 O O . SER A 1 172 ? -33.695 2.946 48.408 1.00 93.31 172 SER A O 1
ATOM 1271 N N . THR A 1 173 ? -34.173 1.655 46.637 1.00 94.19 173 THR A N 1
ATOM 1272 C CA . THR A 1 173 ? -35.284 0.935 47.278 1.00 94.19 173 THR A CA 1
ATOM 1273 C C . THR A 1 173 ? -34.823 0.197 48.538 1.00 94.19 173 THR A C 1
ATOM 1275 O O . THR A 1 173 ? -35.487 0.233 49.571 1.00 94.19 173 THR A O 1
ATOM 1278 N N . VAL A 1 174 ? -33.661 -0.458 48.479 1.00 93.56 174 VAL A N 1
ATOM 1279 C CA . VAL A 1 174 ? -33.062 -1.165 49.621 1.00 93.56 174 VAL A CA 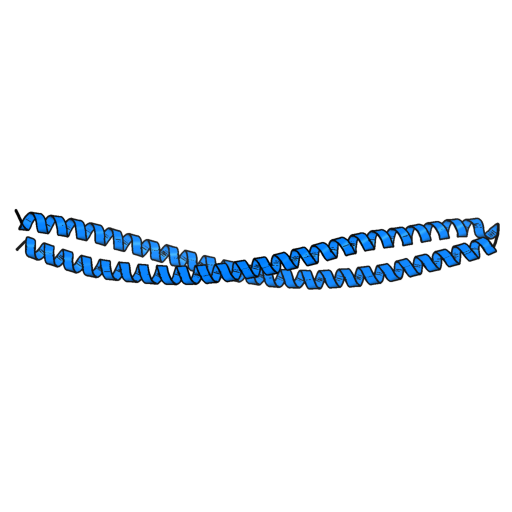1
ATOM 1280 C C . VAL A 1 174 ? -32.664 -0.190 50.733 1.00 93.56 174 VAL A C 1
ATOM 1282 O O . VAL A 1 174 ? -32.908 -0.475 51.906 1.00 93.56 174 VAL A O 1
ATOM 1285 N N . SER A 1 175 ? -32.101 0.965 50.375 1.00 92.94 175 SER A N 1
ATOM 1286 C CA . SER A 1 175 ? -31.778 2.042 51.316 1.00 92.94 175 SER A CA 1
ATOM 1287 C C . SER A 1 175 ? -33.033 2.576 52.012 1.00 92.94 175 SER A C 1
ATOM 1289 O O . SER A 1 175 ? -33.030 2.769 53.227 1.00 92.94 175 SER A O 1
ATOM 1291 N N . ASP A 1 176 ? -34.128 2.768 51.276 1.00 92.56 176 ASP A N 1
ATOM 1292 C CA . ASP A 1 176 ? -35.397 3.236 51.837 1.00 92.56 176 ASP A CA 1
ATOM 1293 C C . ASP A 1 176 ? -36.001 2.208 52.804 1.00 92.56 176 ASP A C 1
ATOM 1295 O O . ASP A 1 176 ? -36.478 2.577 53.876 1.00 92.56 176 ASP A O 1
ATOM 1299 N N . ILE A 1 177 ? -35.930 0.911 52.480 1.00 92.12 177 ILE A N 1
ATOM 1300 C CA . ILE A 1 177 ? -36.366 -0.174 53.378 1.00 92.12 177 ILE A CA 1
ATOM 1301 C C . ILE A 1 177 ? -35.508 -0.218 54.647 1.00 92.12 177 ILE A C 1
ATOM 1303 O O . ILE A 1 177 ? -36.033 -0.455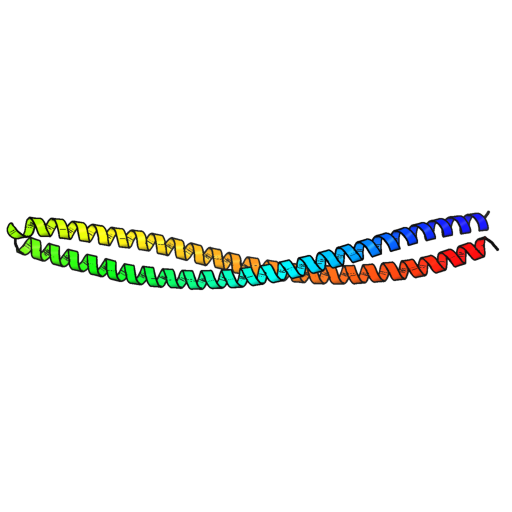 55.728 1.00 92.12 177 ILE A O 1
ATOM 1307 N N . ALA A 1 178 ? -34.198 -0.004 54.530 1.00 91.62 178 ALA A N 1
ATOM 1308 C CA . ALA A 1 178 ? -33.278 -0.036 55.662 1.00 91.62 178 ALA A CA 1
ATOM 1309 C C . ALA A 1 178 ? -33.462 1.141 56.637 1.00 91.62 178 ALA A C 1
ATOM 1311 O O . ALA A 1 178 ? -33.102 1.022 57.806 1.00 91.62 178 ALA A O 1
ATOM 1312 N N . ASN A 1 179 ? -33.985 2.271 56.155 1.00 85.44 179 ASN A N 1
ATOM 1313 C CA . ASN A 1 179 ? -34.190 3.486 56.946 1.00 85.44 179 ASN A CA 1
ATOM 1314 C C . ASN A 1 179 ? -35.622 3.638 57.499 1.00 85.44 179 ASN A C 1
ATOM 1316 O O . ASN A 1 179 ? -35.863 4.576 58.263 1.00 85.44 179 ASN A O 1
ATOM 1320 N N . ASN A 1 180 ? -36.550 2.748 57.123 1.00 79.81 180 ASN A N 1
ATOM 1321 C CA . ASN A 1 180 ? -37.894 2.630 57.710 1.00 79.81 180 ASN A CA 1
ATOM 1322 C C . ASN A 1 180 ? -37.907 1.646 58.886 1.00 79.81 180 ASN A C 1
ATOM 1324 O O . ASN A 1 180 ? -38.667 1.908 59.846 1.00 79.81 180 ASN A O 1
#

Organism: Campylobacter jejuni (NCBI:txid197)

=== Feature glossary ===
Legend for the data blocks above and below:

— What the protein is —

Sequence gives the chain of amino acids in standard one-letter code (A=alanine, C=cysteine, …, Y=tyrosine), read N→C. It is the only feature that is directly encoded by the gene; all structural features are derived from the folded form of this sequence.

The annotation block draws on four external resources. InterPro: which protein families and domains the sequence belongs to. GO: standardized terms for what the protein does, what process it participates in, and where in the cell it acts. CATH: which structural fold it has in the CATH hierarchy. Organism: the species of origin.

— Where its atoms are —

Atomic coordinates in PDBx/mmCIF format — the same representation the Protein Data Bank distributes. Each line of the _atom_site loop places one backbone atom in Cartesian space (units: ångströms, origin: arbitrary).

Six rendered views show the 3D structure from the faces of a cube — i.e. along ±x, ±y, ±z. Rendering representation is drawn randomly per protein from cartoon (secondary-structure ribbons), sticks (backbone bonds), or molecular surface; coloring is either N→C rainbow (blue at the N-terminus through red at the C-terminus) or one color per chain.

— Local backbone conformation —

DSSP 8-state secondary structure assigns each residue one of H (α-helix), G (3₁₀-helix), I (π-helix), E (extended β-strand), B (isolated β-bridge), T (hydrogen-bonded turn), S (bend), or '-' (coil). The assignment is computed from backbone hydrogen-bond geometry via the Kabsch–Sander algorithm.

P-SEA three-state annotation labels each residue as helix, strand, or coil based purely on the geometry of the Cα trace. It serves as a fallback when the full backbone (and thus DSSP) is unavailable.

φ (phi) and ψ (psi) are the two rotatable backbone dihedrals per residue: φ is the C(i-1)–N–Cα–C torsion, ψ is the N–Cα–C–N(i+1) torsion, both in degrees on (−180°, 180°]. α-helical residues cluster near (−60°, −45°); β-strand residues near (−120°, +130°). A Ramachandran plot is simply a scatter of (φ, ψ) for every residue.

— Global shape and packing —

Radius of gyration (Rg) is the root-mean-square distance of Cα atoms from their centroid — a single number for overall size and compactness. A globular domain of N residues has Rg ≈ 2.2·N^0.38 Å; an extended or disordered chain has a much larger Rg. The Cα contact count is the number of residue pairs whose Cα atoms are within 8 Å and are more than four positions apart in sequence — a standard proxy for tertiary packing density. The bounding box is the smallest axis-aligned box enclosing all Cα atoms.

Accessible surface area quantifies burial. A residue with SASA near zero is packed into the hydrophobic core; one with SASA >100 Å² sits on the surface. Computed here via the Shrake–Rupley numerical algorithm with a 1.4 Å probe.

The contact map is a binary N×N matrix image: pixel (i, j) is dark where Cα_i and Cα_j are within 8 Å and |i−j|>4. Because the |i−j|>4 filter removes local helical contacts, off-diagonal stripes parallel to the main diagonal indicate parallel β-sheets; stripes perpendicular to it indicate antiparallel β-sheets. The Ramachandran plot scatters every residue's (φ, ψ) pair against the sterically allowed regions. The PAE heatmap renders the predicted-aligned-error matrix.

— Structural neighborhood —

A 3Di character summarizes, for each residue, the relative orientation of the Cα frame of its nearest spatial neighbor. Because it encodes fold topology rather than chemistry, 3Di alignments detect remote structural similarity that sequence alignment misses.

Structural nearest neighbors (via Foldseek easy-search vs the PDB). Reported per hit: target PDB id, E-value, and alignment TM-score. A TM-score above ~0.5 is the conventional threshold for 'same fold'.

— Confidence and disorder —

For AlphaFold models, the B-factor field carries pLDDT — the model's own estimate of local accuracy on a 0–100 scale. Regions with pLDDT<50 should be treated as essentially unmodeled; they often correspond to intrinsically disordered segments.

B-factor (Debye–Waller factor) reflects atomic displacement in the crystal lattice. It is an experimental observable (units Å²), not a prediction; low values mean the atom is pinned down, high values mean it moves or is heterogeneous across the crystal.

Predicted Aligned Error (PAE) is an AlphaFold confidence matrix: entry (i, j) is the expected error in the position of residue j, in ångströms, when the prediction is superimposed on the true structure at residue i. Low PAE within a block of residues means that block is internally rigid and well-predicted; high PAE between two blocks means their relative placement is uncertain even if each block individually is confident.